Protein 2IWA (pdb70)

B-factor: mean 23.07, std 6.05, range [6.01, 52.34]

Sequence (254 aa):
RPSSRVYIVEVLNEFPHDPYAFTQGLVYAENDTLFESTGLYGRSSVRQVALQTGKVENIHKMDDSYFGEGLTLLNEKLYQVVWLKNIGFIYDRRTLSNIKNFTHQMKDGWGLATDGKILYGSDGTSILYEIDPHTFKLIKKHNVKYNGHRVIRLNELEYINGEVWANIWQTDCIARISAKDGTLLGWILLPNLRKKLIDEGFRDIDVLNGIAWDQENKRIFVTGKLWPKLFEIKLHLVRHRIPDGYIERHCLNL

Radius of gyration: 16.94 Å; Cα contacts (8 Å, |Δi|>4): 719; chains: 1; bounding box: 47×47×40 Å

InterPro domains:
  IPR007788 Glutaminyl-peptide cyclotransferase [PF05096] (19-257)
  IPR007788 Glutaminyl-peptide cyclotransferase [PTHR31270] (23-263)
  IPR011044 Quinoprotein amine dehydrogenase, beta chain-like [SSF50969] (34-256)

Foldseek 3Di:
DDPAQEWEKDFPDKAFAQLQFQFAEWEDDDDQWIWTFGFDQVATWIFIARNRHNDTPDIDDDHSVWGWHYWEDAPQWIWTFTFQAQKIFIARNVHRDTDDMDGADDRTFFEWEDPNQWIWTAGQQLWIWTAHPPNRYTPDIAQADDPRHGQGQFGYWYDDDQWIWTARPPFQKIFTAGPVHRYRSHIYGYPVVVVVQVVVPVVPFHDWHYWYADRVVGWIWTDHGSGRIITTIDIDDDPDDDDPCNCCCRRVVD

Solvent-accessible surface area: 11603 Å² total; per-residue (Å²): 172,91,102,26,127,8,43,78,9,76,40,80,74,72,16,72,10,41,65,161,0,26,0,4,0,0,8,25,23,64,127,44,17,4,0,4,0,1,0,42,115,46,110,2,1,0,23,40,5,20,2,98,82,12,132,49,85,58,65,50,149,17,94,103,70,52,24,0,9,0,1,8,37,8,117,78,65,0,19,0,0,0,89,103,82,55,52,0,18,9,2,7,45,169,80,5,52,64,75,132,73,11,89,7,128,5,165,18,0,36,0,2,1,21,39,42,154,33,1,8,0,0,6,13,43,3,21,0,5,13,2,39,35,159,67,34,142,54,82,98,119,11,94,0,107,46,103,56,72,150,0,70,72,0,3,0,0,21,63,8,102,35,28,0,8,0,1,4,73,103,15,41,4,0,0,40,0,10,11,166,80,3,68,24,43,2,3,0,16,0,67,64,0,73,131,68,0,45,93,86,39,76,162,133,16,46,30,1,1,0,0,0,32,1,98,147,83,127,43,20,0,0,0,0,11,40,0,20,42,4,0,15,4,102,34,69,74,0,220,104,204,40,70,122,29,60,4,29,118,93,0,19,115,119

Organism: Carica papaya (NCBI:txid3649)

Structure (mmCIF, N/CA/C/O backbone):
data_2IWA
#
_entry.id   2IWA
#
_cell.length_a   97.740
_cell.length_b   97.740
_cell.length_c   64.974
_cell.angle_alpha   90.00
_cell.angle_beta   90.00
_cell.angle_gamma   120.00
#
_symmetry.space_group_name_H-M   'P 65'
#
loop_
_entity.id
_entity.type
_entity.pdbx_description
1 polymer 'GLUTAMINE CYCLOTRANSFERASE'
2 non-polymer 'CALCIUM ION'
3 non-polymer 2-acetamido-2-deoxy-beta-D-glucopyranose
4 non-polymer GLYCEROL
5 water water
#
loop_
_atom_site.group_PDB
_atom_site.id
_atom_site.type_symbol
_atom_site.label_atom_id
_atom_site.label_alt_id
_atom_site.label_comp_id
_atom_site.label_asym_id
_atom_site.label_entity_id
_atom_site.label_seq_id
_atom_site.pdbx_PDB_ins_code
_atom_site.Cartn_x
_atom_site.Cartn_y
_atom_site.Cartn_z
_atom_site.occupancy
_atom_site.B_iso_or_equiv
_atom_site.auth_seq_id
_atom_site.auth_comp_id
_atom_site.auth_asym_id
_atom_site.auth_atom_id
_atom_site.pdbx_PDB_model_num
ATOM 1 N N . ARG A 1 1 ? 30.924 32.515 -7.631 1.00 15.72 23 ARG A N 1
ATOM 2 C CA . ARG A 1 1 ? 31.000 32.999 -6.229 1.00 15.91 23 ARG A CA 1
ATOM 3 C C . ARG A 1 1 ? 29.628 33.010 -5.561 1.00 16.83 23 ARG A C 1
ATOM 4 O O . ARG A 1 1 ? 28.599 32.968 -6.253 1.00 16.71 23 ARG A O 1
ATOM 12 N N . PRO A 1 2 ? 29.594 33.003 -4.238 1.00 17.11 24 PRO A N 1
ATOM 13 C CA . PRO A 1 2 ? 28.298 32.967 -3.579 1.00 18.76 24 PRO A CA 1
ATOM 14 C C . PRO A 1 2 ? 27.547 34.278 -3.659 1.00 18.35 24 PRO A C 1
ATOM 15 O O . PRO A 1 2 ? 28.107 35.370 -3.782 1.00 18.90 24 PRO A O 1
ATOM 19 N N . SER A 1 3 ? 26.235 34.165 -3.571 1.00 19.00 25 SER A N 1
ATOM 20 C CA . SER A 1 3 ? 25.456 35.355 -3.328 1.00 22.09 25 SER A CA 1
ATOM 21 C C . SER A 1 3 ? 25.506 35.569 -1.821 1.00 22.95 25 SER A C 1
ATOM 22 O O . SER A 1 3 ? 24.564 35.258 -1.113 1.00 23.50 25 SER A O 1
ATOM 25 N N . SER A 1 4 ? 26.637 36.076 -1.328 1.00 22.59 26 SER A N 1
ATOM 26 C CA . SER A 1 4 ? 26.876 36.075 0.114 1.00 23.16 26 SER A CA 1
ATOM 27 C C . SER A 1 4 ? 25.923 36.944 0.870 1.00 23.73 26 SER A C 1
ATOM 28 O O . SER A 1 4 ? 25.598 36.626 2.038 1.00 24.65 26 SER A O 1
ATOM 31 N N . ARG A 1 5 ? 25.570 38.092 0.299 1.00 24.10 27 ARG A N 1
ATOM 32 C CA . ARG A 1 5 ? 24.749 39.044 0.996 1.00 24.18 27 ARG A CA 1
ATOM 33 C C . ARG A 1 5 ? 25.354 39.404 2.359 1.00 22.37 27 ARG A C 1
ATOM 34 O O . ARG A 1 5 ? 24.615 39.596 3.322 1.00 22.47 27 ARG A O 1
ATOM 42 N N . VAL A 1 6 ? 26.685 39.482 2.431 1.00 19.77 28 VAL A N 1
ATOM 43 C CA . VAL A 1 6 ? 27.360 39.935 3.650 1.00 20.25 28 VAL A CA 1
ATOM 44 C C . VAL A 1 6 ? 28.374 40.977 3.229 1.00 18.98 28 VAL A C 1
ATOM 45 O O . VAL A 1 6 ? 29.040 40.804 2.198 1.00 18.34 28 VAL A O 1
ATOM 49 N N . TYR A 1 7 ? 28.417 42.082 3.958 1.00 18.82 29 TYR A N 1
ATOM 50 C CA . TYR A 1 7 ? 29.259 43.245 3.566 1.00 19.38 29 TYR A CA 1
ATOM 51 C C . TYR A 1 7 ? 30.144 43.653 4.703 1.00 19.18 29 TYR A C 1
ATOM 52 O O . TYR A 1 7 ? 29.739 43.548 5.873 1.00 20.05 29 TYR A O 1
ATOM 61 N N . ILE A 1 8 ? 31.343 44.090 4.347 1.00 18.52 30 ILE A N 1
ATOM 62 C CA . ILE A 1 8 ? 32.263 44.739 5.319 1.00 19.29 30 ILE A CA 1
ATOM 63 C C . ILE A 1 8 ? 32.335 46.209 4.960 1.00 18.82 30 ILE A C 1
ATOM 64 O O . ILE A 1 8 ? 31.780 46.616 3.934 1.00 19.96 30 ILE A O 1
ATOM 69 N N . VAL A 1 9 ? 32.908 47.045 5.825 1.00 19.36 31 VAL A N 1
ATOM 70 C CA . VAL A 1 9 ? 32.805 48.501 5.604 1.00 19.66 31 VAL A CA 1
ATOM 71 C C . VAL A 1 9 ? 34.157 49.195 5.647 1.00 19.13 31 VAL A C 1
ATOM 72 O O . VAL A 1 9 ? 35.024 48.888 6.475 1.00 19.79 31 VAL A O 1
ATOM 76 N N . GLU A 1 10 ? 34.314 50.129 4.708 1.00 18.81 32 GLU A N 1
ATOM 77 C CA . GLU A 1 10 ? 35.465 51.012 4.584 1.00 19.11 32 GLU A CA 1
ATOM 78 C C . GLU A 1 10 ? 35.086 52.399 5.109 1.00 20.14 32 GLU A C 1
ATOM 79 O O . GLU A 1 10 ? 34.018 52.930 4.762 1.00 21.05 32 GLU A O 1
ATOM 85 N N . VAL A 1 11 ? 35.941 52.971 5.941 1.00 19.49 33 VAL A N 1
ATOM 86 C CA . VAL A 1 11 ? 35.740 54.343 6.417 1.00 20.53 33 VAL A CA 1
ATOM 87 C C . VAL A 1 11 ? 36.229 55.287 5.317 1.00 19.73 33 VAL A C 1
ATOM 88 O O . VAL A 1 11 ? 37.432 55.269 4.914 1.00 19.94 33 VAL A O 1
ATOM 92 N N . LEU A 1 12 ? 35.299 56.124 4.846 1.00 20.48 34 LEU A N 1
ATOM 93 C CA . LEU A 1 12 ? 35.604 57.156 3.847 1.00 21.25 34 LEU A CA 1
ATOM 94 C C . LEU A 1 12 ? 36.010 58.476 4.474 1.00 21.39 34 LEU A C 1
ATOM 95 O O . LEU A 1 12 ? 36.905 59.158 3.971 1.00 22.25 34 LEU A O 1
ATOM 100 N N . ASN A 1 13 ? 35.341 58.825 5.573 1.00 21.52 35 ASN A N 1
ATOM 101 C CA . ASN A 1 13 ? 35.617 60.076 6.323 1.00 21.99 35 ASN A CA 1
ATOM 102 C C . ASN A 1 13 ? 35.228 59.861 7.781 1.00 21.62 35 ASN A C 1
ATOM 103 O O . ASN A 1 13 ? 34.355 59.044 8.085 1.00 21.37 35 ASN A O 1
ATOM 108 N N . GLU A 1 14 ? 35.888 60.596 8.671 1.00 22.08 36 GLU A N 1
ATOM 109 C CA . GLU A 1 14 ? 35.572 60.619 10.080 1.00 23.35 36 GLU A CA 1
ATOM 110 C C . GLU A 1 14 ? 35.197 62.068 10.429 1.00 22.61 36 GLU A C 1
ATOM 111 O O . GLU A 1 14 ? 35.837 63.017 9.949 1.00 22.59 36 GLU A O 1
ATOM 117 N N . PHE A 1 15 ? 34.187 62.214 11.288 1.00 21.52 37 PHE A N 1
ATOM 118 C CA . PHE A 1 15 ? 33.718 63.512 11.760 1.00 21.55 37 PHE A CA 1
ATOM 119 C C . PHE A 1 15 ? 33.571 63.443 13.275 1.00 21.22 37 PHE A C 1
ATOM 120 O O . PHE A 1 15 ? 33.314 62.377 13.832 1.00 21.05 37 PHE A O 1
ATOM 128 N N . PRO A 1 16 ? 33.724 64.582 13.961 1.00 21.17 38 PRO A N 1
ATOM 129 C CA . PRO A 1 16 ? 33.541 64.525 15.409 1.00 21.22 38 PRO A CA 1
ATOM 130 C C . PRO A 1 16 ? 32.102 64.240 15.786 1.00 21.10 38 PRO A C 1
ATOM 131 O O . PRO A 1 16 ? 31.175 64.664 15.085 1.00 21.83 38 PRO A O 1
ATOM 135 N N . HIS A 1 17 ? 31.916 63.504 16.874 1.00 20.25 39 HIS A N 1
ATOM 136 C CA . HIS A 1 17 ? 30.586 63.308 17.434 1.00 20.70 39 HIS A CA 1
ATOM 137 C C . HIS A 1 17 ? 30.696 63.541 18.924 1.00 19.82 39 HIS A C 1
ATOM 138 O O . HIS A 1 17 ? 31.699 63.197 19.539 1.00 20.53 39 HIS A O 1
ATOM 145 N N . ASP A 1 18 ? 29.671 64.162 19.506 1.00 19.07 40 ASP A N 1
ATOM 146 C CA . ASP A 1 18 ? 29.646 64.421 20.949 1.00 20.45 40 ASP A CA 1
ATOM 147 C C . ASP A 1 18 ? 29.815 63.108 21.726 1.00 20.58 40 ASP A C 1
ATOM 148 O O . ASP A 1 18 ? 28.930 62.252 21.673 1.00 21.19 40 ASP A O 1
ATOM 153 N N . PRO A 1 19 ? 30.921 62.967 22.477 1.00 21.32 41 PRO A N 1
ATOM 154 C CA . PRO A 1 19 ? 31.174 61.707 23.188 1.00 21.65 41 PRO A CA 1
ATOM 155 C C . PRO A 1 19 ? 30.270 61.517 24.409 1.00 20.98 41 PRO A C 1
ATOM 156 O O . PRO A 1 19 ? 30.333 60.457 25.052 1.00 20.51 41 PRO A O 1
ATOM 160 N N . TYR A 1 20 ? 29.473 62.539 24.740 1.00 20.97 42 TYR A N 1
ATOM 161 C CA . TYR A 1 20 ? 28.485 62.380 25.798 1.00 21.84 42 TYR A CA 1
ATOM 162 C C . TYR A 1 20 ? 27.097 62.098 25.244 1.00 20.96 42 TYR A C 1
ATOM 163 O O . TYR A 1 20 ? 26.135 61.940 26.017 1.00 21.49 42 TYR A O 1
ATOM 172 N N . ALA A 1 21 ? 26.981 61.971 23.911 1.00 20.90 43 ALA A N 1
ATOM 173 C CA . ALA A 1 21 ? 25.683 61.721 23.298 1.00 20.84 43 ALA A CA 1
ATOM 174 C C . ALA A 1 21 ? 25.404 60.225 23.259 1.00 20.72 43 ALA A C 1
ATOM 175 O O . ALA A 1 21 ? 26.092 59.485 22.553 1.00 20.05 43 ALA A O 1
ATOM 177 N N . PHE A 1 22 ? 24.355 59.790 23.968 1.00 19.80 44 PHE A N 1
ATOM 178 C CA . PHE A 1 22 ? 23.970 58.357 24.040 1.00 20.93 44 PHE A CA 1
ATOM 179 C C . PHE A 1 22 ? 23.012 58.094 22.907 1.00 19.98 44 PHE A C 1
ATOM 180 O O . PHE A 1 22 ? 21.791 58.032 23.082 1.00 19.75 44 PHE A O 1
ATOM 188 N N . THR A 1 23 ? 23.582 57.914 21.711 1.00 19.72 45 THR A N 1
ATOM 189 C CA . THR A 1 23 ? 22.796 57.954 20.474 1.00 20.02 45 THR A CA 1
ATOM 190 C C . THR A 1 23 ? 21.744 56.870 20.391 1.00 20.05 45 THR A C 1
ATOM 191 O O . THR A 1 23 ? 22.078 55.678 20.463 1.00 20.29 45 THR A O 1
ATOM 195 N N . GLN A 1 24 ? 20.487 57.281 20.166 1.00 19.26 46 GLN A N 1
ATOM 196 C CA . GLN A 1 24 ? 19.415 56.317 19.944 1.00 20.25 46 GLN A CA 1
ATOM 197 C C . GLN A 1 24 ? 18.645 56.569 18.665 1.00 20.02 46 GLN A C 1
ATOM 198 O O . GLN A 1 24 ? 17.807 55.744 18.286 1.00 20.30 46 GLN A O 1
ATOM 204 N N . GLY A 1 25 ? 18.877 57.725 18.017 1.00 19.90 47 GLY A N 1
ATOM 205 C CA . GLY A 1 25 ? 18.191 58.019 16.761 1.00 20.64 47 GLY A CA 1
ATOM 206 C C . GLY A 1 25 ? 19.097 58.925 15.942 1.00 19.55 47 GLY A C 1
ATOM 207 O O . GLY A 1 25 ? 19.773 59.788 16.507 1.00 20.40 47 GLY A O 1
ATOM 208 N N . LEU A 1 26 ? 19.150 58.700 14.632 1.00 19.21 48 LEU A N 1
ATOM 209 C CA . LEU A 1 26 ? 20.037 59.469 13.757 1.00 19.89 48 LEU A CA 1
ATOM 210 C C . LEU A 1 26 ? 19.387 59.608 12.396 1.00 19.44 48 LEU A C 1
ATOM 211 O O . LEU A 1 26 ? 18.878 58.630 11.811 1.00 19.39 48 LEU A O 1
ATOM 216 N N . VAL A 1 27 ? 19.378 60.861 11.913 1.00 19.78 49 VAL A N 1
ATOM 217 C CA . VAL A 1 27 ? 18.665 61.269 10.682 1.00 19.69 49 VAL A CA 1
ATOM 218 C C . VAL A 1 27 ? 19.595 62.166 9.898 1.00 19.20 49 VAL A C 1
ATOM 219 O O . VAL A 1 27 ? 20.354 62.945 10.498 1.00 19.53 49 VAL A O 1
ATOM 223 N N . TYR A 1 28 ? 19.592 62.033 8.569 1.00 19.03 50 TYR A N 1
ATOM 224 C CA . TYR A 1 28 ? 20.264 63.043 7.707 1.00 20.15 50 TYR A CA 1
AT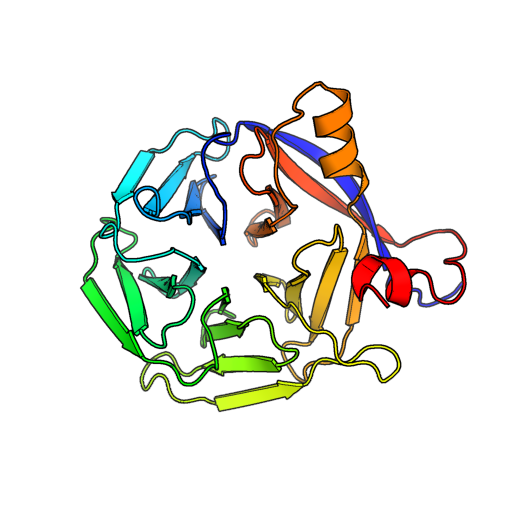OM 225 C C . TYR A 1 28 ? 19.154 63.838 7.044 1.00 20.53 50 TYR A C 1
ATOM 226 O O . TYR A 1 28 ? 18.231 63.243 6.441 1.00 21.27 50 TYR A O 1
ATOM 235 N N . ALA A 1 29 ? 19.235 65.163 7.157 1.00 20.29 51 ALA A N 1
ATOM 236 C CA . ALA A 1 29 ? 18.212 66.036 6.601 1.00 21.67 51 ALA A CA 1
ATOM 237 C C . ALA A 1 29 ? 18.661 66.531 5.226 1.00 21.92 51 ALA A C 1
ATOM 238 O O . ALA A 1 29 ? 18.257 65.952 4.200 1.00 23.25 51 ALA A O 1
ATOM 240 N N . GLU A 1 30 ? 19.516 67.557 5.205 1.00 22.40 52 GLU A N 1
ATOM 241 C CA . GLU A 1 30 ? 20.051 68.130 3.955 1.00 23.41 52 GLU A CA 1
ATOM 242 C C . GLU A 1 30 ? 21.213 69.001 4.343 1.00 23.77 52 GLU A C 1
ATOM 243 O O . GLU A 1 30 ? 21.372 69.315 5.524 1.00 24.05 52 GLU A O 1
ATOM 249 N N . ASN A 1 31 ? 22.045 69.384 3.362 1.00 23.79 53 ASN A N 1
ATOM 250 C CA . ASN A 1 31 ? 23.103 70.352 3.616 1.00 25.26 53 ASN A CA 1
ATOM 251 C C . ASN A 1 31 ? 23.938 70.043 4.834 1.00 24.12 53 ASN A C 1
ATOM 252 O O . ASN A 1 31 ? 24.169 70.919 5.678 1.00 23.60 53 ASN A O 1
ATOM 257 N N . ASP A 1 32 ? 24.411 68.804 4.935 1.00 22.71 54 ASP A N 1
ATOM 258 C CA . ASP A 1 32 ? 25.276 68.417 6.044 1.00 23.17 54 ASP A CA 1
ATOM 259 C C . ASP A 1 32 ? 24.623 68.715 7.397 1.00 23.13 54 ASP A C 1
ATOM 260 O O . ASP A 1 32 ? 25.316 69.011 8.365 1.00 23.68 54 ASP A O 1
ATOM 265 N N . THR A 1 33 ? 23.300 68.584 7.464 1.00 23.36 55 THR A N 1
ATOM 266 C CA . THR A 1 33 ? 22.582 68.780 8.728 1.00 22.68 55 THR A CA 1
ATOM 267 C C . THR A 1 33 ? 21.972 67.440 9.149 1.00 23.14 55 THR A C 1
ATOM 268 O O . THR A 1 33 ? 21.246 66.811 8.361 1.00 22.77 55 THR A O 1
ATOM 272 N N . LEU A 1 34 ? 22.313 67.024 10.368 1.00 21.80 56 LEU A N 1
ATOM 273 C CA . LEU A 1 34 ? 21.826 65.774 10.945 1.00 21.78 56 LEU A CA 1
ATOM 274 C C . LEU A 1 34 ? 20.844 66.134 12.031 1.00 21.24 56 LEU A C 1
ATOM 275 O O . LEU A 1 34 ? 20.899 67.232 12.602 1.00 20.17 56 LEU A O 1
ATOM 280 N N . PHE A 1 35 ? 19.956 65.182 12.335 1.00 18.92 57 PHE A N 1
ATOM 281 C CA . PHE A 1 35 ? 19.162 65.240 13.579 1.00 19.31 57 PHE A CA 1
ATOM 282 C C . PHE A 1 35 ? 19.467 63.994 14.384 1.00 19.81 57 PHE A C 1
ATOM 283 O O . PHE A 1 35 ? 19.687 62.901 13.819 1.00 19.98 57 PHE A O 1
ATOM 291 N N . GLU A 1 36 ? 19.489 64.157 15.689 1.00 19.51 58 GLU A N 1
ATOM 292 C CA . GLU A 1 36 ? 19.880 63.060 16.584 1.00 20.19 58 GLU A CA 1
ATOM 293 C C . GLU A 1 36 ? 19.010 63.043 17.799 1.00 21.15 58 GLU A C 1
ATOM 294 O O . GLU A 1 36 ? 18.662 64.096 18.323 1.00 20.73 58 GLU A O 1
ATOM 300 N N . SER A 1 37 ? 18.684 61.839 18.261 1.00 19.66 59 SER A N 1
ATOM 301 C CA . SER A 1 37 ? 17.961 61.611 19.527 1.00 19.28 59 SER A CA 1
ATOM 302 C C . SER A 1 37 ? 18.908 60.880 20.463 1.00 20.36 59 SER A C 1
ATOM 303 O O . SER A 1 37 ? 19.587 59.940 20.031 1.00 21.02 59 SER A O 1
ATOM 306 N N . THR A 1 38 ? 19.004 61.365 21.701 1.00 19.64 60 THR A N 1
ATOM 307 C CA . THR A 1 38 ? 19.882 60.753 22.694 1.00 20.53 60 THR A CA 1
ATOM 308 C C . THR A 1 38 ? 19.046 60.271 23.858 1.00 20.49 60 THR A C 1
ATOM 309 O O . THR A 1 38 ? 17.945 60.806 24.168 1.00 20.01 60 THR A O 1
ATOM 313 N N . GLY A 1 39 ? 19.591 59.231 24.508 1.00 20.10 61 GLY A N 1
ATOM 314 C CA . GLY A 1 39 ? 18.971 58.666 25.690 1.00 20.70 61 GLY A CA 1
ATOM 315 C C . GLY A 1 39 ? 19.663 59.057 26.978 1.00 21.53 61 GLY A C 1
ATOM 316 O O . GLY A 1 39 ? 20.408 60.029 27.019 1.00 20.83 61 GLY A O 1
ATOM 317 N N . LEU A 1 40 ? 19.387 58.261 28.021 1.00 19.62 62 LEU A N 1
ATOM 318 C CA . LEU A 1 40 ? 19.821 58.448 29.430 1.00 20.60 62 LEU A CA 1
ATOM 319 C C . LEU A 1 40 ? 18.895 59.401 30.144 1.00 20.51 62 LEU A C 1
ATOM 320 O O . LEU A 1 40 ? 18.516 60.445 29.608 1.00 22.73 62 LEU A O 1
ATOM 325 N N . TYR A 1 41 ? 18.477 59.003 31.336 1.00 19.53 63 TYR A N 1
ATOM 326 C CA . TYR A 1 41 ? 17.568 59.836 32.104 1.00 20.62 63 TYR A CA 1
ATOM 327 C C . TYR A 1 41 ? 18.279 61.113 32.517 1.00 21.09 63 TYR A C 1
ATOM 328 O O . TYR A 1 41 ? 19.334 61.054 33.152 1.00 22.50 63 TYR A O 1
ATOM 337 N N . GLY A 1 42 ? 17.692 62.253 32.155 1.00 20.97 64 GLY A N 1
ATOM 338 C CA . GLY A 1 42 ? 18.277 63.539 32.502 1.00 21.72 64 GLY A CA 1
ATOM 339 C C . GLY A 1 42 ? 19.183 64.047 31.397 1.00 22.23 64 GLY A C 1
ATOM 340 O O . GLY A 1 42 ? 19.696 65.184 31.482 1.00 21.54 64 GLY A O 1
ATOM 341 N N . ARG A 1 43 ? 19.383 63.218 30.364 1.00 20.19 65 ARG A N 1
ATOM 342 C CA . ARG A 1 43 ? 20.250 63.583 29.241 1.00 21.70 65 ARG A CA 1
ATOM 343 C C . ARG A 1 43 ? 19.583 63.370 27.904 1.00 21.06 65 ARG A C 1
ATOM 344 O O . ARG A 1 43 ? 20.222 63.525 26.859 1.00 22.83 65 ARG A O 1
ATOM 352 N N . SER A 1 44 ? 18.310 62.982 27.912 1.00 21.08 66 SER A N 1
ATOM 353 C CA . SER A 1 44 ? 17.644 62.646 26.636 1.00 20.79 66 SER A CA 1
ATOM 354 C C . SER A 1 44 ? 17.316 63.933 25.891 1.00 20.82 66 SER A C 1
ATOM 355 O O . SER A 1 44 ? 16.979 64.939 26.530 1.00 20.14 66 SER A O 1
ATOM 358 N N . SER A 1 45 ? 17.412 63.909 24.558 1.00 19.60 67 SER A N 1
ATOM 359 C CA . SER A 1 45 ? 17.314 65.151 23.790 1.00 20.51 67 SER A CA 1
ATOM 360 C C . SER A 1 45 ? 17.024 64.811 22.344 1.00 19.80 67 SER A C 1
ATOM 361 O O . SER A 1 45 ? 17.229 63.678 21.922 1.00 20.07 67 SER A O 1
ATOM 364 N N . VAL A 1 46 ? 16.587 65.837 21.603 1.00 20.56 68 VAL A N 1
ATOM 365 C CA . VAL A 1 46 ? 16.583 65.807 20.131 1.00 21.10 68 VAL A CA 1
ATOM 366 C C . VAL A 1 46 ? 17.426 67.022 19.726 1.00 20.52 68 VAL A C 1
ATOM 367 O O . VAL A 1 46 ? 17.275 68.124 20.281 1.00 21.75 68 VAL A O 1
ATOM 371 N N . ARG A 1 47 ? 18.317 66.828 18.764 1.00 20.27 69 ARG A N 1
ATOM 372 C CA . ARG A 1 47 ? 19.314 67.810 18.413 1.00 20.59 69 ARG A CA 1
ATOM 373 C C . ARG A 1 47 ? 19.390 67.985 16.907 1.00 20.37 69 ARG A C 1
ATOM 374 O O . ARG A 1 47 ? 19.188 67.034 16.140 1.00 20.26 69 ARG A O 1
ATOM 382 N N . GLN A 1 48 ? 19.707 69.214 16.496 1.00 19.10 70 GLN A N 1
ATOM 383 C CA . GLN A 1 48 ? 20.153 69.490 15.144 1.00 19.58 70 GLN A CA 1
ATOM 384 C C . GLN A 1 48 ? 21.660 69.603 15.219 1.00 19.10 70 GLN A C 1
ATOM 385 O O . GLN A 1 48 ? 22.187 70.336 16.068 1.00 20.02 70 GLN A O 1
ATOM 391 N N . VAL A 1 49 ? 22.368 68.848 14.365 1.00 18.72 71 VAL A N 1
ATOM 392 C CA . VAL A 1 49 ? 23.827 68.767 14.468 1.00 20.52 71 VAL A CA 1
ATOM 393 C C . VAL A 1 49 ? 24.473 69.033 13.111 1.00 20.37 71 VAL A C 1
ATOM 394 O O . VAL A 1 49 ? 24.002 68.536 12.085 1.00 19.98 71 VAL A O 1
ATOM 398 N N . ALA A 1 50 ? 25.559 69.804 13.102 1.00 20.78 72 ALA A N 1
ATOM 399 C CA . ALA A 1 50 ? 26.335 70.035 11.879 1.00 21.56 72 ALA A CA 1
ATOM 400 C C . ALA A 1 50 ? 27.232 68.827 11.629 1.00 21.53 72 ALA A C 1
ATOM 401 O O . ALA A 1 50 ? 28.016 68.423 12.507 1.00 21.87 72 ALA A O 1
ATOM 403 N N . LEU A 1 51 ? 27.114 68.231 10.445 1.00 21.45 73 LEU A N 1
ATOM 404 C CA . LEU A 1 51 ? 27.890 67.040 10.123 1.00 22.20 73 LEU A CA 1
ATOM 405 C C . LEU A 1 51 ? 29.396 67.216 10.299 1.00 22.03 73 LEU A C 1
ATOM 406 O O . LEU A 1 51 ? 30.071 66.357 10.872 1.00 22.24 73 LEU A O 1
ATOM 411 N N . GLN A 1 52 ? 29.925 68.302 9.752 1.00 21.23 74 GLN A N 1
ATOM 412 C CA . GLN A 1 52 ? 31.374 68.426 9.612 1.00 23.56 74 GLN A CA 1
ATOM 413 C C . GLN A 1 52 ? 32.107 68.516 10.952 1.00 23.16 74 GLN A C 1
ATOM 414 O O . GLN A 1 52 ? 33.255 68.029 11.097 1.00 23.58 74 GLN A O 1
ATOM 420 N N . THR A 1 53 ? 31.430 69.142 11.913 1.00 23.01 75 THR A N 1
ATOM 421 C CA . THR A 1 53 ? 32.030 69.524 13.194 1.00 22.97 75 THR A CA 1
ATOM 422 C C . THR A 1 53 ? 31.449 68.735 14.374 1.00 22.48 75 THR A C 1
ATOM 423 O O . THR A 1 53 ? 32.020 68.750 15.459 1.00 22.99 75 THR A O 1
ATOM 427 N N . GLY A 1 54 ? 30.299 68.077 14.170 1.00 21.81 76 GLY A N 1
ATOM 428 C CA . GLY A 1 54 ? 29.515 67.496 15.262 1.00 22.28 76 GLY A CA 1
ATOM 429 C C . GLY A 1 54 ? 28.946 68.529 16.235 1.00 22.05 76 GLY A C 1
ATOM 430 O O . GLY A 1 54 ? 28.484 68.157 17.314 1.00 22.39 76 GLY A O 1
ATOM 431 N N . LYS A 1 55 ? 28.968 69.811 15.870 1.00 21.69 77 LYS A N 1
ATOM 432 C CA . LYS A 1 55 ? 28.457 70.866 16.748 1.00 22.64 77 LYS A CA 1
ATOM 433 C C . LYS A 1 55 ? 26.947 70.788 16.856 1.00 22.19 77 LYS A C 1
ATOM 434 O O . LYS A 1 55 ? 26.264 70.658 15.847 1.00 21.82 77 LYS A O 1
ATOM 440 N N . VAL A 1 56 ? 26.436 70.859 18.085 1.00 22.43 78 VAL A N 1
ATOM 441 C CA . VAL A 1 56 ? 24.996 70.888 18.334 1.00 22.67 78 VAL A CA 1
ATOM 442 C C . VAL A 1 56 ? 24.490 72.306 18.079 1.00 22.29 78 VAL A C 1
ATOM 443 O O . VAL A 1 56 ? 24.819 73.246 18.824 1.00 22.94 78 VAL A O 1
ATOM 447 N N . GLU A 1 57 ? 23.718 72.454 17.005 1.00 22.15 79 GLU A N 1
ATOM 448 C CA . GLU A 1 57 ? 23.207 73.766 16.595 1.00 23.30 79 GLU A CA 1
ATOM 449 C C . GLU A 1 57 ? 21.924 74.178 17.303 1.00 23.36 79 GLU A C 1
ATOM 450 O O . GLU A 1 57 ? 21.694 75.379 17.505 1.00 23.62 79 GLU A O 1
ATOM 456 N N . ASN A 1 58 ? 21.098 73.197 17.660 1.00 23.45 80 ASN A N 1
ATOM 457 C CA . ASN A 1 58 ? 19.826 73.423 18.372 1.00 23.30 80 ASN A CA 1
ATOM 458 C C . ASN A 1 58 ? 19.585 72.150 19.177 1.00 23.27 80 ASN A C 1
ATOM 459 O O . ASN A 1 58 ? 19.902 71.048 18.708 1.00 21.36 80 ASN A O 1
ATOM 464 N N . ILE A 1 59 ? 19.048 72.285 20.383 1.00 23.30 81 ILE A N 1
ATOM 465 C CA . ILE A 1 59 ? 18.731 71.130 21.210 1.00 23.51 81 ILE A CA 1
ATOM 466 C C . ILE A 1 59 ? 17.392 71.321 21.927 1.00 23.08 81 ILE A C 1
ATOM 467 O O . ILE A 1 59 ? 17.049 72.432 22.375 1.00 23.29 81 ILE A O 1
ATOM 472 N N . HIS A 1 60 ? 16.627 70.240 21.998 1.00 21.21 82 HIS A N 1
ATOM 473 C CA . HIS A 1 60 ? 15.444 70.169 22.823 1.00 21.06 82 HIS A CA 1
ATOM 474 C C . HIS A 1 60 ? 15.713 69.111 23.885 1.00 20.74 82 HIS A C 1
ATOM 475 O O . HIS A 1 60 ? 15.879 67.951 23.551 1.00 21.08 82 HIS A O 1
ATOM 482 N N . LYS A 1 61 ? 15.813 69.515 25.145 1.00 20.64 83 LYS A N 1
ATOM 483 C CA . LYS A 1 61 ? 16.013 68.597 26.242 1.00 20.90 83 LYS A CA 1
ATOM 484 C C . LYS A 1 61 ? 14.665 68.017 26.670 1.00 20.86 83 LYS A C 1
ATOM 485 O O . LYS A 1 61 ? 13.696 68.750 26.848 1.00 21.51 83 LYS A O 1
ATOM 495 N N . MET A 1 62 ? 14.619 66.709 26.861 1.00 21.45 84 MET A N 1
ATOM 496 C CA . MET A 1 62 ? 13.385 66.060 27.293 1.00 22.21 84 MET A CA 1
ATOM 497 C C . MET A 1 62 ? 13.259 66.134 28.792 1.00 22.34 84 MET A C 1
ATOM 498 O O . MET A 1 62 ? 14.245 66.311 29.492 1.00 21.90 84 MET A O 1
ATOM 503 N N . ASP A 1 63 ? 12.037 65.917 29.291 1.00 22.47 85 ASP A N 1
ATOM 504 C CA . ASP A 1 63 ? 11.812 65.788 30.720 1.00 23.53 85 ASP A CA 1
ATOM 505 C C . ASP A 1 63 ? 12.713 64.674 31.251 1.00 22.35 85 ASP A C 1
ATOM 506 O O . ASP A 1 63 ? 12.970 63.678 30.544 1.00 22.88 85 ASP A O 1
ATOM 511 N N . ASP A 1 64 ? 13.208 64.815 32.474 1.00 22.40 86 ASP A N 1
ATOM 512 C CA . ASP A 1 64 ? 14.103 63.822 33.072 1.00 21.88 86 ASP A CA 1
ATOM 513 C C . ASP A 1 64 ? 13.517 62.417 33.202 1.00 20.92 86 ASP A C 1
ATOM 514 O O . ASP A 1 64 ? 14.269 61.446 33.391 1.00 21.75 86 ASP A O 1
ATOM 519 N N . SER A 1 65 ? 12.194 62.303 33.083 1.00 20.09 87 SER A N 1
ATOM 520 C CA . SER A 1 65 ? 11.572 60.978 33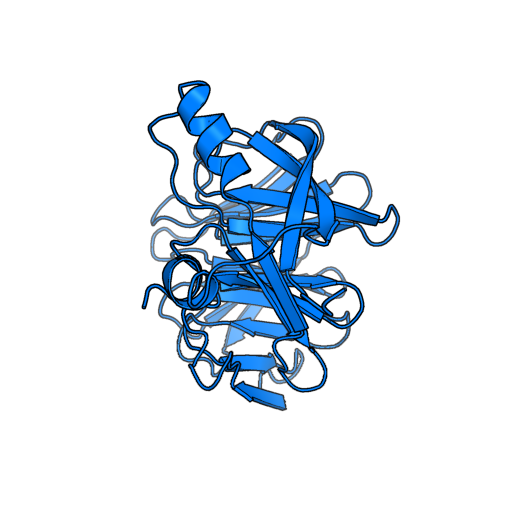.236 1.00 19.94 87 SER A CA 1
ATOM 521 C C . SER A 1 65 ? 11.647 60.095 31.999 1.00 20.31 87 SER A C 1
ATOM 522 O O . SER A 1 65 ? 11.316 58.916 32.085 1.00 20.27 87 SER A O 1
ATOM 525 N N . TYR A 1 66 ? 12.043 60.652 30.852 1.00 20.10 88 TYR A N 1
ATOM 526 C CA . TYR A 1 66 ? 12.066 59.894 29.591 1.00 20.44 88 TYR A CA 1
ATOM 527 C C . TYR A 1 66 ? 13.456 59.423 29.233 1.00 21.87 88 TYR A C 1
ATOM 528 O O . TYR A 1 66 ? 14.462 60.084 29.515 1.00 21.20 88 TYR A O 1
ATOM 537 N N . PHE A 1 67 ? 13.500 58.288 28.531 1.00 20.26 89 PHE A N 1
ATOM 538 C CA . PHE A 1 67 ? 14.736 57.785 27.938 1.00 20.00 89 PHE A CA 1
ATOM 539 C C . PHE A 1 67 ? 14.536 57.844 26.427 1.00 20.01 89 PHE A C 1
ATOM 540 O O . PHE A 1 67 ? 13.773 57.061 25.854 1.00 20.70 89 PHE A O 1
ATOM 548 N N . GLY A 1 68 ? 15.154 58.820 25.792 1.00 19.39 90 GLY A N 1
ATOM 549 C CA . GLY A 1 68 ? 14.895 59.075 24.358 1.00 20.54 90 GLY A CA 1
ATOM 550 C C . GLY A 1 68 ? 15.363 57.888 23.526 1.00 19.96 90 GLY A C 1
ATOM 551 O O . GLY A 1 68 ? 16.413 57.316 23.803 1.00 20.81 90 GLY A O 1
ATOM 552 N N . GLU A 1 69 ? 14.602 57.575 22.469 1.00 20.10 91 GLU A N 1
ATOM 553 C CA . GLU A 1 69 ? 14.964 56.441 21.596 1.00 19.98 91 GLU A CA 1
ATOM 554 C C . GLU A 1 69 ? 15.009 56.888 20.123 1.00 20.44 91 GLU A C 1
ATOM 555 O O . GLU A 1 69 ? 15.568 57.956 19.822 1.00 20.64 91 GLU A O 1
ATOM 561 N N . GLY A 1 70 ? 14.489 56.056 19.213 1.00 19.33 92 GLY A N 1
ATOM 562 C CA . GLY A 1 70 ? 14.626 56.307 17.778 1.00 20.12 92 GLY A CA 1
ATOM 563 C C . GLY A 1 70 ? 14.014 57.599 17.290 1.00 19.14 92 GLY A C 1
ATOM 564 O O . GLY A 1 70 ? 13.192 58.220 17.979 1.00 19.84 92 GLY A O 1
ATOM 565 N N . LEU A 1 71 ? 14.426 58.001 16.093 1.00 18.09 93 LEU A N 1
ATOM 566 C CA . LEU A 1 71 ? 14.041 59.306 15.527 1.00 19.18 93 LEU A CA 1
ATOM 567 C C . LEU A 1 71 ? 14.035 59.169 14.018 1.00 18.78 93 LEU A C 1
ATOM 568 O O . LEU A 1 71 ? 14.946 58.576 13.444 1.00 18.66 93 LEU A O 1
ATOM 573 N N . THR A 1 72 ? 13.019 59.756 13.382 1.00 17.70 94 THR A N 1
ATOM 574 C CA . THR A 1 72 ? 13.004 59.886 11.933 1.00 18.52 94 THR A CA 1
ATOM 575 C C . THR A 1 72 ? 12.377 61.190 11.499 1.00 19.07 94 THR A C 1
ATOM 576 O O . THR A 1 72 ? 11.770 61.857 12.297 1.00 19.37 94 THR A O 1
ATOM 580 N N . LEU A 1 73 ? 12.588 61.557 10.239 1.00 18.87 95 LEU A N 1
ATOM 581 C CA . LEU A 1 73 ? 12.069 62.819 9.728 1.00 18.14 95 LEU A CA 1
ATOM 582 C C . LEU A 1 73 ? 11.139 62.516 8.567 1.00 18.45 95 LEU A C 1
ATOM 583 O O . LEU A 1 73 ? 11.556 61.878 7.581 1.00 18.50 95 LEU A O 1
ATOM 588 N N . LEU A 1 74 ? 9.896 62.961 8.685 1.00 17.53 96 LEU A N 1
ATOM 589 C CA . LEU A 1 74 ? 8.894 62.737 7.632 1.00 18.20 96 LEU A CA 1
ATOM 590 C C . LEU A 1 74 ? 8.121 64.044 7.455 1.00 17.39 96 LEU A C 1
ATOM 591 O O . LEU A 1 74 ? 7.486 64.531 8.395 1.00 16.94 96 LEU A O 1
ATOM 596 N N . ASN A 1 75 ? 8.237 64.632 6.260 1.00 17.16 97 ASN A N 1
ATOM 597 C CA . ASN A 1 75 ? 7.513 65.869 5.900 1.00 17.63 97 ASN A CA 1
ATOM 598 C C . ASN A 1 75 ? 7.670 66.967 6.972 1.00 17.15 97 ASN A C 1
ATOM 599 O O . ASN A 1 75 ? 6.696 67.526 7.472 1.00 18.51 97 ASN A O 1
ATOM 604 N N . GLU A 1 76 ? 8.937 67.219 7.291 1.00 17.84 98 GLU A N 1
ATOM 605 C CA . GLU A 1 76 ? 9.320 68.368 8.134 1.00 18.41 98 GLU A CA 1
ATOM 606 C C . GLU A 1 76 ? 9.014 68.137 9.603 1.00 17.85 98 GLU A C 1
ATOM 607 O O . GLU A 1 76 ? 9.193 69.045 10.405 1.00 19.01 98 GLU A O 1
ATOM 613 N N . LYS A 1 77 ? 8.528 66.959 9.966 1.00 16.32 99 LYS A N 1
ATOM 614 C CA . LYS A 1 77 ? 8.315 66.599 11.367 1.00 18.06 99 LYS A CA 1
ATOM 615 C C . LYS A 1 77 ? 9.254 65.497 11.815 1.00 18.33 99 LYS A C 1
ATOM 616 O O . LYS A 1 77 ? 9.469 64.510 11.082 1.00 17.54 99 LYS A O 1
ATOM 622 N N . LEU A 1 78 ? 9.837 65.655 13.009 1.00 17.41 100 LEU A N 1
ATOM 623 C CA . LEU A 1 78 ? 10.694 64.647 13.594 1.00 19.24 100 LEU A CA 1
ATOM 624 C C . LEU A 1 78 ? 9.819 63.848 14.528 1.00 19.11 100 LEU A C 1
ATOM 625 O O . LEU A 1 78 ? 9.132 64.403 15.373 1.00 19.88 100 LEU A O 1
ATOM 630 N N . TYR A 1 79 ? 9.814 62.538 14.338 1.00 18.38 101 TYR A N 1
ATOM 631 C CA . TYR A 1 79 ? 9.045 61.641 15.197 1.00 19.15 101 TYR A CA 1
ATOM 632 C C . TYR A 1 79 ? 10.055 60.880 16.048 1.00 18.78 101 TYR A C 1
ATOM 633 O O . TYR A 1 79 ? 11.115 60.421 15.557 1.00 19.59 101 TYR A O 1
ATOM 642 N N . GLN A 1 80 ? 9.720 60.761 17.328 1.00 19.06 102 GLN A N 1
ATOM 643 C CA . GLN A 1 80 ? 10.630 60.142 18.288 1.00 20.34 102 GLN A CA 1
ATOM 644 C C . GLN A 1 80 ? 9.855 59.197 19.190 1.00 20.11 102 GLN A C 1
ATOM 645 O O . GLN A 1 80 ? 8.755 59.494 19.629 1.00 20.44 102 GLN A O 1
ATOM 651 N N . VAL A 1 81 ? 10.475 58.044 19.497 1.00 19.31 103 VAL A N 1
ATOM 652 C CA . VAL A 1 81 ? 9.881 57.119 20.498 1.00 20.32 103 VAL A CA 1
ATOM 653 C C . VAL A 1 81 ? 10.759 57.142 21.759 1.00 20.20 103 VAL A C 1
ATOM 654 O O . VAL A 1 81 ? 11.832 57.775 21.785 1.00 20.67 103 VAL A O 1
ATOM 658 N N . VAL A 1 82 ? 10.269 56.473 22.814 1.00 20.02 104 VAL A N 1
ATOM 659 C CA . VAL A 1 82 ? 10.964 56.468 24.104 1.00 21.68 104 VAL A CA 1
ATOM 660 C C . VAL A 1 82 ? 10.904 55.067 24.718 1.00 20.47 104 VAL A C 1
ATOM 661 O O . VAL A 1 82 ? 9.975 54.288 24.458 1.00 21.67 104 VAL A O 1
ATOM 665 N N . TRP A 1 83 ? 11.857 54.778 25.585 1.00 18.86 105 TRP A N 1
ATOM 666 C CA . TRP A 1 83 ? 11.999 53.415 26.111 1.00 19.75 105 TRP A CA 1
ATOM 667 C C . TRP A 1 83 ? 10.836 53.076 27.035 1.00 20.01 105 TRP A C 1
ATOM 668 O O . TRP A 1 83 ? 10.442 53.897 27.871 1.00 21.03 105 TRP A O 1
ATOM 679 N N . LEU A 1 84 ? 10.273 51.888 26.823 1.00 19.00 106 LEU A N 1
ATOM 680 C CA . LEU A 1 84 ? 9.279 51.234 27.693 1.00 20.78 106 LEU A CA 1
ATOM 681 C C . LEU A 1 84 ? 7.866 51.754 27.570 1.00 23.17 106 LEU A C 1
ATOM 682 O O . LEU A 1 84 ? 6.990 51.240 28.265 1.00 26.54 106 LEU A O 1
ATOM 687 N N . LYS A 1 85 ? 7.642 52.742 26.712 1.00 23.33 107 LYS A N 1
ATOM 688 C CA . LYS A 1 85 ? 6.342 53.401 26.654 1.00 24.48 107 LYS A CA 1
ATOM 689 C C . LYS A 1 85 ? 5.751 53.354 25.259 1.00 21.79 107 LYS A C 1
ATOM 690 O O . LYS A 1 85 ? 6.465 53.120 24.298 1.00 21.59 107 LYS A O 1
ATOM 696 N N . ASN A 1 86 ? 4.433 53.547 25.156 1.00 21.13 108 ASN A N 1
ATOM 697 C CA . ASN A 1 86 ? 3.832 53.633 23.854 1.00 21.30 108 ASN A CA 1
ATOM 698 C C . ASN A 1 86 ? 3.643 55.050 23.332 1.00 21.44 108 ASN A C 1
ATOM 699 O O . ASN A 1 86 ? 3.219 55.221 22.182 1.00 24.02 108 ASN A O 1
ATOM 704 N N . ILE A 1 87 ? 4.038 56.048 24.110 1.00 20.92 109 ILE A N 1
ATOM 705 C CA . ILE A 1 87 ? 3.946 57.450 23.668 1.00 22.16 109 ILE A CA 1
ATOM 706 C C . ILE A 1 87 ? 5.137 57.783 22.779 1.00 21.25 109 ILE A C 1
ATOM 707 O O . ILE A 1 87 ? 6.245 57.263 22.952 1.00 21.21 109 ILE A O 1
ATOM 712 N N . GLY A 1 88 ? 4.889 58.671 21.829 1.00 20.75 110 GLY A N 1
ATOM 713 C CA . GLY A 1 88 ? 5.981 59.242 21.025 1.00 21.17 110 GLY A CA 1
ATOM 714 C C . GLY A 1 88 ? 5.770 60.749 20.907 1.00 19.94 110 GLY A C 1
ATOM 715 O O . GLY A 1 88 ? 4.692 61.290 21.242 1.00 20.82 110 GLY A O 1
ATOM 716 N N . PHE A 1 89 ? 6.824 61.439 20.479 1.00 20.12 111 PHE A N 1
ATOM 717 C CA . PHE A 1 89 ? 6.790 62.900 20.385 1.00 19.91 111 PHE A CA 1
ATOM 718 C C . PHE A 1 89 ? 7.061 63.339 18.970 1.00 19.94 111 PHE A C 1
ATOM 719 O O . PHE A 1 89 ? 7.830 62.696 18.239 1.00 20.64 111 PHE A O 1
ATOM 727 N N . ILE A 1 90 ? 6.406 64.426 18.578 1.00 18.69 112 ILE A N 1
ATOM 728 C CA . ILE A 1 90 ? 6.620 65.009 17.248 1.00 19.49 112 ILE A CA 1
ATOM 729 C C . ILE A 1 90 ? 7.144 66.420 17.431 1.00 18.79 112 ILE A C 1
ATOM 730 O O . ILE A 1 90 ? 6.582 67.222 18.209 1.00 19.11 112 ILE A O 1
ATOM 735 N N . TYR A 1 91 ? 8.225 66.712 16.717 1.00 18.37 113 TYR A N 1
ATOM 736 C CA . TYR A 1 91 ? 8.854 68.048 16.736 1.00 19.15 113 TYR A CA 1
ATOM 737 C C . TYR A 1 91 ? 8.834 68.654 15.355 1.00 18.55 113 TYR A C 1
ATOM 738 O O . TYR A 1 91 ? 8.989 67.948 14.345 1.00 18.68 113 TYR A O 1
ATOM 747 N N . ASP A 1 92 ? 8.633 69.971 15.293 1.00 17.09 114 ASP A N 1
ATOM 748 C CA . ASP A 1 92 ? 8.720 70.627 14.003 1.00 16.47 114 ASP A CA 1
ATOM 749 C C . ASP A 1 92 ? 10.208 70.826 13.721 1.00 16.88 114 ASP A C 1
ATOM 750 O O . ASP A 1 92 ? 10.892 71.414 14.551 1.00 17.10 114 ASP A O 1
ATOM 755 N N . ARG A 1 93 ? 10.721 70.353 12.579 1.00 16.34 115 ARG A N 1
ATOM 756 C CA . ARG A 1 93 ? 12.161 70.501 12.364 1.00 18.35 115 ARG A CA 1
ATOM 757 C C . ARG A 1 93 ? 12.601 71.936 12.178 1.00 17.87 115 ARG A C 1
ATOM 758 O O . ARG A 1 93 ? 13.782 72.224 12.283 1.00 18.95 115 ARG A O 1
ATOM 766 N N . ARG A 1 94 ? 11.672 72.858 11.901 1.00 16.25 116 ARG A N 1
ATOM 767 C CA . ARG A 1 94 ? 12.064 74.254 11.642 1.00 15.70 116 ARG A CA 1
ATOM 768 C C . ARG A 1 94 ? 12.511 74.899 12.940 1.00 16.15 116 ARG A C 1
ATOM 769 O O . ARG A 1 94 ? 13.296 75.868 12.916 1.00 17.33 116 ARG A O 1
ATOM 777 N N . THR A 1 95 ? 11.936 74.423 14.042 1.00 16.66 117 THR A N 1
ATOM 778 C CA . THR A 1 95 ? 12.076 75.091 15.349 1.00 17.40 117 THR A CA 1
ATOM 779 C C . THR A 1 95 ? 12.634 74.198 16.423 1.00 18.99 117 THR A C 1
ATOM 780 O O . THR A 1 95 ? 13.089 74.700 17.453 1.00 19.71 117 THR A O 1
ATOM 784 N N . LEU A 1 96 ? 12.574 72.882 16.204 1.00 18.66 118 LEU A N 1
ATOM 785 C CA . LEU A 1 96 ? 12.881 71.875 17.195 1.00 22.89 118 LEU A CA 1
ATOM 786 C C . LEU A 1 96 ? 11.965 71.955 18.408 1.00 22.31 118 LEU A C 1
ATOM 787 O O . LEU A 1 96 ? 12.348 71.542 19.527 1.00 25.48 118 LEU A O 1
ATOM 792 N N . SER A 1 97 ? 10.746 72.472 18.226 1.00 20.97 119 SER A N 1
ATOM 793 C CA . SER A 1 97 ? 9.792 72.501 19.314 1.00 21.32 119 SER A CA 1
ATOM 794 C C . SER A 1 97 ? 8.786 71.345 19.214 1.00 21.39 119 SER A C 1
ATOM 795 O O . SER A 1 97 ? 8.544 70.797 18.140 1.00 20.79 119 SER A O 1
ATOM 798 N N . ASN A 1 98 ? 8.285 70.902 20.361 1.00 20.24 120 ASN A N 1
ATOM 799 C CA . ASN A 1 98 ? 7.372 69.771 20.433 1.00 21.53 120 ASN A CA 1
ATOM 800 C C . ASN A 1 98 ? 5.972 70.277 20.111 1.00 21.53 120 ASN A C 1
ATOM 801 O O . ASN A 1 98 ? 5.381 71.072 20.875 1.00 23.58 120 ASN A O 1
ATOM 806 N N . ILE A 1 99 ? 5.430 69.806 18.986 1.00 20.00 121 ILE A N 1
ATOM 807 C CA . ILE A 1 99 ? 4.139 70.290 18.508 1.00 21.15 121 ILE A CA 1
ATOM 808 C C . ILE A 1 99 ? 2.993 69.313 18.752 1.00 21.17 121 ILE A C 1
ATOM 809 O O . ILE A 1 99 ? 1.810 69.711 18.732 1.00 22.81 121 ILE A O 1
ATOM 814 N N . LYS A 1 100 ? 3.319 68.048 18.955 1.00 22.49 122 LYS A N 1
ATOM 815 C CA . LYS A 1 100 ? 2.298 67.006 18.991 1.00 23.84 122 LYS A CA 1
ATOM 816 C C . LYS A 1 100 ? 2.893 65.777 19.637 1.00 24.11 122 LYS A C 1
ATOM 817 O O . LYS A 1 100 ? 4.113 65.633 19.648 1.00 24.79 122 LYS A O 1
ATOM 823 N N . ASN A 1 101 ? 2.049 64.941 20.247 1.00 23.31 123 ASN A N 1
ATOM 824 C CA . ASN A 1 101 ? 2.465 63.591 20.701 1.00 23.85 123 ASN A CA 1
ATOM 825 C C . ASN A 1 101 ? 1.576 62.541 20.080 1.00 24.40 123 ASN A C 1
ATOM 826 O O . ASN A 1 101 ? 0.515 62.858 19.521 1.00 24.39 123 ASN A O 1
ATOM 835 N N . PHE A 1 102 ? 2.024 61.286 20.110 1.00 23.75 124 PHE A N 1
ATOM 836 C CA . PHE A 1 102 ? 1.205 60.211 19.587 1.00 24.49 124 PHE A CA 1
ATOM 837 C C . PHE A 1 102 ? 1.378 58.954 20.432 1.00 24.20 124 PHE A C 1
ATOM 838 O O . PHE A 1 102 ? 2.229 58.929 21.330 1.00 22.94 124 PHE A O 1
ATOM 846 N N . THR A 1 103 ? 0.553 57.933 20.178 1.00 23.52 125 THR A N 1
ATOM 847 C CA . THR A 1 103 ? 0.762 56.595 20.782 1.00 23.85 125 THR A CA 1
ATOM 848 C C . THR A 1 103 ? 0.719 55.512 19.721 1.00 23.37 125 THR A C 1
ATOM 849 O O . THR A 1 103 ? -0.171 55.505 18.854 1.00 25.53 125 THR A O 1
ATOM 855 N N . HIS A 1 104 ? 1.655 54.578 19.809 1.00 22.17 126 HIS A N 1
ATOM 856 C CA . HIS A 1 104 ? 1.771 53.490 18.846 1.00 21.55 126 HIS A CA 1
ATOM 857 C C . HIS A 1 104 ? 1.533 52.182 19.562 1.00 21.15 126 HIS A C 1
ATOM 858 O O . HIS A 1 104 ? 1.400 52.166 20.790 1.00 21.39 126 HIS A O 1
ATOM 865 N N . GLN A 1 105 ? 1.476 51.091 18.796 1.00 21.03 127 GLN A N 1
ATOM 866 C CA . GLN A 1 105 ? 1.034 49.772 19.284 1.00 22.53 127 GLN A CA 1
ATOM 867 C C . GLN A 1 105 ? 2.198 48.763 19.319 1.00 21.24 127 GLN A C 1
ATOM 868 O O . GLN A 1 105 ? 1.965 47.555 19.298 1.00 21.16 127 GLN A O 1
ATOM 878 N N . MET A 1 106 ? 3.442 49.259 19.382 1.00 20.45 128 MET A N 1
ATOM 879 C CA . MET A 1 106 ? 4.595 48.340 19.522 1.00 19.73 128 MET A CA 1
ATOM 880 C C . MET A 1 106 ? 4.681 47.873 20.968 1.00 20.46 128 MET A C 1
ATOM 881 O O . MET A 1 106 ? 3.794 48.180 21.744 1.00 20.21 128 MET A O 1
ATOM 886 N N . LYS A 1 107 ? 5.705 47.090 21.311 1.00 19.00 129 LYS A N 1
ATOM 887 C CA . LYS A 1 107 ? 5.785 46.540 22.657 1.00 20.81 129 LYS A CA 1
ATOM 888 C C . LYS A 1 107 ? 6.833 47.309 23.470 1.00 19.43 129 LYS A C 1
ATOM 889 O O . LYS A 1 107 ? 7.092 46.984 24.660 1.00 20.17 129 LYS A O 1
ATOM 895 N N . ASP A 1 108 ? 7.396 48.325 22.825 1.00 19.40 130 ASP A N 1
ATOM 896 C CA . ASP A 1 108 ? 8.501 49.171 23.352 1.00 19.66 130 ASP A CA 1
ATOM 897 C C . ASP A 1 108 ? 8.723 50.236 22.269 1.00 19.99 130 ASP 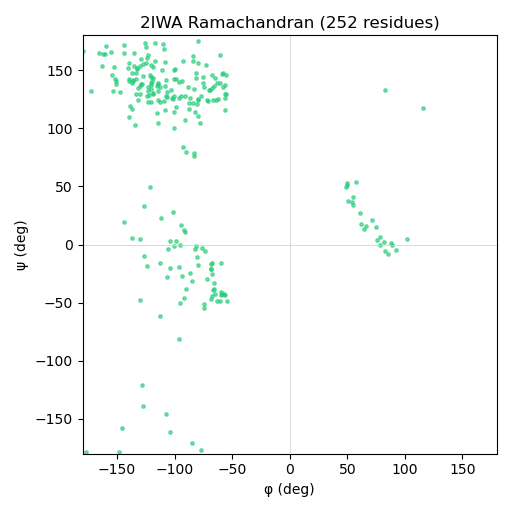A C 1
ATOM 898 O O . ASP A 1 108 ? 8.009 50.262 21.269 1.00 19.45 130 ASP A O 1
ATOM 903 N N . GLY A 1 109 ? 9.683 51.127 22.462 1.00 19.40 131 GLY A N 1
ATOM 904 C CA . GLY A 1 109 ? 9.988 52.128 21.422 1.00 19.57 131 GLY A CA 1
ATOM 905 C C . GLY A 1 109 ? 11.505 52.160 21.269 1.00 20.32 131 GLY A C 1
ATOM 906 O O . GLY A 1 109 ? 12.197 52.711 22.121 1.00 20.41 131 GLY A O 1
ATOM 907 N N . TRP A 1 110 ? 12.024 51.538 20.200 1.00 19.30 132 TRP A N 1
ATOM 908 C CA . TRP A 1 110 ? 13.473 51.546 19.988 1.00 19.40 132 TRP A CA 1
ATOM 909 C C . TRP A 1 110 ? 13.879 52.362 18.754 1.00 22.45 132 TRP A C 1
ATOM 910 O O . TRP A 1 110 ? 14.727 53.268 18.884 1.00 26.54 132 TRP A O 1
ATOM 921 N N . GLY A 1 111 ? 13.421 51.977 17.573 1.00 20.61 133 GLY A N 1
ATOM 922 C CA . GLY A 1 111 ? 13.885 52.654 16.336 1.00 20.05 133 GLY A CA 1
ATOM 923 C C . GLY A 1 111 ? 12.732 53.134 15.474 1.00 20.00 133 GLY A C 1
ATOM 924 O O . GLY A 1 111 ? 11.625 52.625 15.572 1.00 20.03 133 GLY A O 1
ATOM 925 N N . LEU A 1 112 ? 13.000 54.161 14.654 1.00 18.47 134 LEU A N 1
ATOM 926 C CA . LEU A 1 112 ? 12.059 54.659 13.662 1.00 19.14 134 LEU A CA 1
ATOM 927 C C . LEU A 1 112 ? 12.778 54.944 12.350 1.00 18.49 134 LEU A C 1
ATOM 928 O O . LEU A 1 112 ? 13.920 55.391 12.349 1.00 19.29 134 LEU A O 1
ATOM 933 N N . ALA A 1 113 ? 12.052 54.745 11.245 1.00 18.98 135 ALA A N 1
ATOM 934 C CA . ALA A 1 113 ? 12.480 55.191 9.914 1.00 19.01 135 ALA A CA 1
ATOM 935 C C . ALA A 1 113 ? 11.265 55.534 9.089 1.00 18.82 135 ALA A C 1
ATOM 936 O O . ALA A 1 113 ? 10.132 55.462 9.580 1.00 19.19 135 ALA A O 1
ATOM 938 N N . THR A 1 114 ? 11.476 55.939 7.832 1.00 18.18 136 THR A N 1
ATOM 939 C CA . THR A 1 114 ? 10.341 56.269 6.971 1.00 18.69 136 THR A CA 1
ATOM 940 C C . THR A 1 114 ? 10.750 56.082 5.517 1.00 18.41 136 THR A C 1
ATOM 941 O O . THR A 1 114 ? 11.909 56.328 5.142 1.00 18.88 136 THR A O 1
ATOM 945 N N . ASP A 1 115 ? 9.780 55.653 4.704 1.00 18.70 137 ASP A N 1
ATOM 946 C CA . ASP A 1 115 ? 9.932 55.686 3.252 1.00 21.25 137 ASP A CA 1
ATOM 947 C C . ASP A 1 115 ? 9.399 56.964 2.623 1.00 20.99 137 ASP A C 1
ATOM 948 O O . ASP A 1 115 ? 9.265 57.040 1.407 1.00 22.10 137 ASP A O 1
ATOM 953 N N . GLY A 1 116 ? 9.108 57.975 3.447 1.00 20.53 138 GLY A N 1
ATOM 954 C CA . GLY A 1 116 ? 8.542 59.238 2.949 1.00 20.52 138 GLY A CA 1
ATOM 955 C C . GLY A 1 116 ? 7.042 59.215 2.898 1.00 21.68 138 GLY A C 1
ATOM 956 O O . GLY A 1 116 ? 6.430 60.215 2.519 1.00 20.84 138 GLY A O 1
ATOM 957 N N . LYS A 1 117 ? 6.429 58.097 3.287 1.00 21.21 139 LYS A N 1
ATOM 958 C CA . LYS A 1 117 ? 4.958 57.990 3.285 1.00 21.84 139 LYS A CA 1
ATOM 959 C C . LYS A 1 117 ? 4.446 57.465 4.621 1.00 21.98 139 LYS A C 1
ATOM 960 O O . LYS A 1 117 ? 3.529 58.029 5.198 1.00 22.30 139 LYS A O 1
ATOM 966 N N . ILE A 1 118 ? 5.066 56.391 5.118 1.00 22.48 140 ILE A N 1
ATOM 967 C CA . ILE A 1 118 ? 4.651 55.810 6.392 1.00 23.30 140 ILE A CA 1
ATOM 968 C C . ILE A 1 118 ? 5.862 55.717 7.321 1.00 22.02 140 ILE A C 1
ATOM 969 O O . ILE A 1 118 ? 6.988 56.013 6.927 1.00 21.32 140 ILE A O 1
ATOM 974 N N . LEU A 1 119 ? 5.613 55.331 8.560 1.00 20.95 141 LEU A N 1
ATOM 975 C CA . LEU A 1 119 ? 6.674 55.145 9.540 1.00 21.16 141 LEU A CA 1
ATOM 976 C C . LEU A 1 119 ? 6.990 53.657 9.672 1.00 20.83 141 LEU A C 1
ATOM 977 O O . LEU A 1 119 ? 6.090 52.804 9.591 1.00 22.33 141 LEU A O 1
ATOM 982 N N . TYR A 1 120 ? 8.269 53.332 9.844 1.00 19.85 142 TYR A N 1
ATOM 983 C CA . TYR A 1 120 ? 8.693 51.995 10.274 1.00 20.48 142 TYR A CA 1
ATOM 984 C C . TYR A 1 120 ? 9.172 52.090 11.701 1.00 20.21 142 TYR A C 1
ATOM 985 O O . TYR A 1 120 ? 9.813 53.072 12.076 1.00 21.10 142 TYR A O 1
ATOM 994 N N . GLY A 1 121 ? 8.863 51.063 12.494 1.00 19.85 143 GLY A N 1
ATOM 995 C CA . GLY A 1 121 ? 9.267 51.064 13.893 1.00 19.75 143 GLY A CA 1
ATOM 996 C C . GLY A 1 121 ? 9.887 49.747 14.294 1.00 20.02 143 GLY A C 1
ATOM 997 O O . GLY A 1 121 ? 9.565 48.699 13.736 1.00 19.78 143 GLY A O 1
ATOM 998 N N . SER A 1 122 ? 10.792 49.816 15.269 1.00 18.81 144 SER A N 1
ATOM 999 C CA . SER A 1 122 ? 11.314 48.626 15.935 1.00 18.85 144 SER A CA 1
ATOM 1000 C C . SER A 1 122 ? 11.191 48.833 17.440 1.00 18.90 144 SER A C 1
ATOM 1001 O O . SER A 1 122 ? 11.074 49.972 17.932 1.00 18.77 144 SER A O 1
ATOM 1004 N N . ASP A 1 123 ? 11.213 47.724 18.156 1.00 18.54 145 ASP A N 1
ATOM 1005 C CA . ASP A 1 123 ? 10.995 47.766 19.613 1.00 19.62 145 ASP A CA 1
ATOM 1006 C C . ASP A 1 123 ? 11.846 46.740 20.341 1.00 19.29 145 ASP A C 1
ATOM 1007 O O . ASP A 1 123 ? 11.552 46.353 21.473 1.00 19.65 145 ASP A O 1
ATOM 1012 N N . GLY A 1 124 ? 12.902 46.278 19.652 1.00 18.88 146 GLY A N 1
ATOM 1013 C CA . GLY A 1 124 ? 13.799 45.289 20.268 1.00 20.04 146 GLY A CA 1
ATOM 1014 C C . GLY A 1 124 ? 13.359 43.860 20.119 1.00 18.72 146 GLY A C 1
ATOM 1015 O O . GLY A 1 124 ? 14.091 42.946 20.481 1.00 19.00 146 GLY A O 1
ATOM 1016 N N . THR A 1 125 ? 12.138 43.655 19.609 1.00 19.51 147 THR A N 1
ATOM 1017 C CA . THR A 1 125 ? 11.712 42.301 19.228 1.00 20.20 147 THR A CA 1
ATOM 1018 C C . THR A 1 125 ? 12.211 42.039 17.813 1.00 19.93 147 THR A C 1
ATOM 1019 O O . THR A 1 125 ? 13.010 42.832 17.263 1.00 20.29 147 THR A O 1
ATOM 1023 N N . SER A 1 126 ? 11.748 40.924 17.218 1.00 20.82 148 SER A N 1
ATOM 1024 C CA . SER A 1 126 ? 12.061 40.641 15.829 1.00 21.19 148 SER A CA 1
ATOM 1025 C C . SER A 1 126 ? 11.018 41.195 14.852 1.00 20.52 148 SER A C 1
ATOM 1026 O O . SER A 1 126 ? 11.079 40.895 13.664 1.00 20.92 148 SER A O 1
ATOM 1029 N N . ILE A 1 127 ? 10.102 42.037 15.338 1.00 20.22 149 ILE A N 1
ATOM 1030 C CA . ILE A 1 127 ? 9.077 42.619 14.457 1.00 20.52 149 ILE A CA 1
ATOM 1031 C C . ILE A 1 127 ? 9.513 43.973 13.942 1.00 20.38 149 ILE A C 1
ATOM 1032 O O . ILE A 1 127 ? 9.868 44.860 14.723 1.00 20.82 149 ILE A O 1
ATOM 1037 N N . LEU A 1 128 ? 9.450 44.129 12.619 1.00 20.35 150 LEU A N 1
ATOM 1038 C CA . LEU A 1 128 ? 9.580 45.445 11.992 1.00 20.09 150 LEU A CA 1
ATOM 1039 C C . LEU A 1 128 ? 8.146 45.912 11.690 1.00 19.87 150 LEU A C 1
ATOM 1040 O O . LEU A 1 128 ? 7.395 45.246 10.945 1.00 20.99 150 LEU A O 1
ATOM 1045 N N . TYR A 1 129 ? 7.745 47.030 12.288 1.00 19.76 151 TYR A N 1
ATOM 1046 C CA . TYR A 1 129 ? 6.353 47.493 12.189 1.00 21.12 151 TYR A CA 1
ATOM 1047 C C . TYR A 1 129 ? 6.189 48.559 11.140 1.00 21.21 151 TYR A C 1
ATOM 1048 O O . TYR A 1 129 ? 7.070 49.410 10.978 1.00 21.70 151 TYR A O 1
ATOM 1057 N N . GLU A 1 130 ? 5.062 48.513 10.422 1.00 21.56 152 GLU A N 1
ATOM 1058 C CA . GLU A 1 130 ? 4.644 49.639 9.583 1.00 22.70 152 GLU A CA 1
ATOM 1059 C C . GLU A 1 130 ? 3.554 50.379 10.324 1.00 22.54 152 GLU A C 1
ATOM 1060 O O . GLU A 1 130 ? 2.564 49.771 10.742 1.00 23.34 152 GLU A O 1
ATOM 1066 N N . ILE A 1 131 ? 3.741 51.675 10.500 1.00 22.36 153 ILE A N 1
ATOM 1067 C CA . ILE A 1 131 ? 2.846 52.492 11.306 1.00 23.21 153 ILE A CA 1
ATOM 1068 C C . ILE A 1 131 ? 2.275 53.646 10.474 1.00 23.22 153 ILE A C 1
ATOM 1069 O O . ILE A 1 131 ? 3.021 54.369 9.828 1.00 22.93 153 ILE A O 1
ATOM 1074 N N . ASP A 1 132 ? 0.951 53.794 10.483 1.00 23.07 154 ASP A N 1
ATOM 1075 C CA . ASP A 1 132 ? 0.287 54.873 9.772 1.00 23.39 154 ASP A CA 1
ATOM 1076 C C . ASP A 1 132 ? 0.547 56.194 10.504 1.00 24.41 154 ASP A C 1
ATOM 1077 O O . ASP A 1 132 ? 0.214 56.340 11.673 1.00 23.14 154 ASP A O 1
ATOM 1082 N N . PRO A 1 133 ? 1.096 57.197 9.806 1.00 24.58 155 PRO A N 1
ATOM 1083 C CA . PRO A 1 133 ? 1.354 58.485 10.481 1.00 25.10 155 PRO A CA 1
ATOM 1084 C C . PRO A 1 133 ? 0.135 59.381 10.727 1.00 25.23 155 PRO A C 1
ATOM 1085 O O . PRO A 1 133 ? 0.271 60.471 11.313 1.00 26.29 155 PRO A O 1
ATOM 1089 N N . HIS A 1 134 ? -1.051 58.986 10.273 1.00 24.01 156 HIS A N 1
ATOM 1090 C CA . HIS A 1 134 ? -2.226 59.782 10.586 1.00 23.25 156 HIS A CA 1
ATOM 1091 C C . HIS A 1 134 ? -2.906 59.195 11.817 1.00 23.96 156 HIS A C 1
ATOM 1092 O O . HIS A 1 134 ? -3.240 59.917 12.782 1.00 23.76 156 HIS A O 1
ATOM 1099 N N . THR A 1 135 ? -3.138 57.884 11.764 1.00 24.68 157 THR A N 1
ATOM 1100 C CA . THR A 1 135 ? -3.949 57.228 12.795 1.00 25.45 157 THR A CA 1
ATOM 1101 C C . THR A 1 135 ? -3.047 56.621 13.839 1.00 25.01 157 THR A C 1
ATOM 1102 O O . THR A 1 135 ? -3.496 56.337 14.944 1.00 26.59 157 THR A O 1
ATOM 1106 N N . PHE A 1 136 ? -1.778 56.406 13.496 1.00 25.05 158 PHE A N 1
ATOM 1107 C CA . PHE A 1 136 ? -0.808 55.683 14.342 1.00 26.37 158 PHE A CA 1
ATOM 1108 C C . PHE A 1 136 ? -1.182 54.219 14.635 1.00 26.30 158 PHE A C 1
ATOM 1109 O O . PHE A 1 136 ? -0.643 53.594 15.538 1.00 28.24 158 PHE A O 1
ATOM 1117 N N . LYS A 1 137 ? -2.084 53.684 13.827 1.00 26.01 159 LYS A N 1
ATOM 1118 C CA . LYS A 1 137 ? -2.419 52.270 13.835 1.00 26.39 159 LYS A CA 1
ATOM 1119 C C . LYS A 1 137 ? -1.361 51.510 13.064 1.00 26.05 159 LYS A C 1
ATOM 1120 O O . LYS A 1 137 ? -0.645 52.088 12.245 1.00 25.54 159 LYS A O 1
ATOM 1126 N N . LEU A 1 138 ? -1.213 50.217 13.363 1.00 26.32 160 LEU A N 1
ATOM 1127 C CA . LEU A 1 138 ? -0.327 49.352 12.595 1.00 25.62 160 LEU A CA 1
ATOM 1128 C C . LEU A 1 138 ? -0.947 49.035 11.263 1.00 26.51 160 LEU A C 1
ATOM 1129 O O . LEU A 1 138 ? -2.155 48.749 11.158 1.00 26.95 160 LEU A O 1
ATOM 1134 N N . ILE A 1 139 ? -0.113 49.128 10.241 1.00 24.86 161 ILE A N 1
ATOM 1135 C CA . ILE A 1 139 ? -0.484 48.756 8.889 1.00 26.52 161 ILE A CA 1
ATOM 1136 C C . ILE A 1 139 ? -0.096 47.300 8.692 1.00 26.33 161 ILE A C 1
ATOM 1137 O O . ILE A 1 139 ? -0.872 46.515 8.148 1.00 27.04 161 ILE A O 1
ATOM 1142 N N . LYS A 1 140 ? 1.112 46.941 9.115 1.00 26.54 162 LYS A N 1
ATOM 1143 C CA . LYS A 1 140 ? 1.520 45.544 9.087 1.00 26.78 162 LYS A CA 1
ATOM 1144 C C . LYS A 1 140 ? 2.697 45.270 10.013 1.00 25.63 162 LYS A C 1
ATOM 1145 O O . LYS A 1 140 ? 3.331 46.196 10.511 1.00 25.25 162 LYS A O 1
ATOM 1151 N N . LYS A 1 141 ? 2.904 43.990 10.289 1.00 24.49 163 LYS A N 1
ATOM 1152 C CA . LYS A 1 141 ? 4.010 43.526 11.146 1.00 24.57 163 LYS A CA 1
ATOM 1153 C C . LYS A 1 141 ? 4.820 42.541 10.347 1.00 23.75 163 LYS A C 1
ATOM 1154 O O . LYS A 1 141 ? 4.287 41.551 9.876 1.00 24.55 163 LYS A O 1
ATOM 1160 N N . HIS A 1 142 ? 6.110 42.810 10.184 1.00 22.24 164 HIS A N 1
ATOM 1161 C CA . HIS A 1 142 ? 7.007 41.868 9.518 1.00 22.16 164 HIS A CA 1
ATOM 1162 C C . HIS A 1 142 ? 7.808 41.120 10.567 1.00 22.69 164 HIS A C 1
ATOM 1163 O O . HIS A 1 142 ? 8.483 41.731 11.368 1.00 22.84 164 HIS A O 1
ATOM 1170 N N . ASN A 1 143 ? 7.766 39.800 10.552 1.00 22.70 165 ASN A N 1
ATOM 1171 C CA . ASN A 1 143 ? 8.598 39.019 11.456 1.00 24.13 165 ASN A CA 1
ATOM 1172 C C . ASN A 1 143 ? 9.921 38.700 10.787 1.00 23.81 165 ASN A C 1
ATOM 1173 O O . ASN A 1 143 ? 9.989 37.873 9.866 1.00 24.23 165 ASN A O 1
ATOM 1182 N N . VAL A 1 144 ? 10.982 39.358 11.240 1.00 21.99 166 VAL A N 1
ATOM 1183 C CA . VAL A 1 144 ? 12.287 39.263 10.597 1.00 21.77 166 VAL A CA 1
ATOM 1184 C C . VAL A 1 144 ? 13.045 38.032 11.080 1.00 21.76 166 VAL A C 1
ATOM 1185 O O . VAL A 1 144 ? 13.280 37.855 12.292 1.00 21.41 166 VAL A O 1
ATOM 1189 N N . LYS A 1 145 ? 13.405 37.180 10.132 1.00 22.10 167 LYS A N 1
ATOM 1190 C CA . LYS A 1 145 ? 14.088 35.914 10.433 1.00 23.04 167 LYS A CA 1
ATOM 1191 C C . LYS A 1 145 ? 15.326 35.744 9.567 1.00 23.03 167 LYS A C 1
ATOM 1192 O O . LYS A 1 145 ? 15.417 36.306 8.465 1.00 23.59 167 LYS A O 1
ATOM 1198 N N . TYR A 1 146 ? 16.281 34.978 10.078 1.00 22.42 168 TYR A N 1
ATOM 1199 C CA . TYR A 1 146 ? 17.498 34.652 9.356 1.00 23.31 168 TYR A CA 1
ATOM 1200 C C . TYR A 1 146 ? 17.786 33.189 9.619 1.00 23.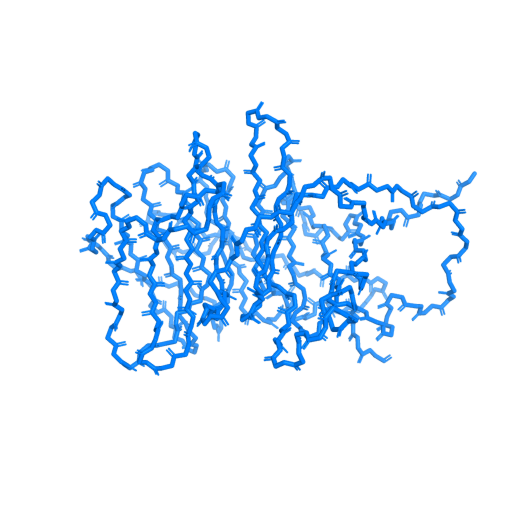35 168 TYR A C 1
ATOM 1201 O O . TYR A 1 146 ? 17.984 32.798 10.759 1.00 23.21 168 TYR A O 1
ATOM 1210 N N . ASN A 1 147 ? 17.820 32.383 8.565 1.00 25.01 169 ASN A N 1
ATOM 1211 C CA . ASN A 1 147 ? 18.056 30.939 8.726 1.00 26.82 169 ASN A CA 1
ATOM 1212 C C . ASN A 1 147 ? 17.116 30.326 9.768 1.00 27.12 169 ASN A C 1
ATOM 1213 O O . ASN A 1 147 ? 17.535 29.491 10.575 1.00 27.38 169 ASN A O 1
ATOM 1218 N N . GLY A 1 148 ? 15.878 30.810 9.772 1.00 27.29 170 GLY A N 1
ATOM 1219 C CA . GLY A 1 148 ? 14.836 30.294 10.665 1.00 28.18 170 GLY A CA 1
ATOM 1220 C C . GLY A 1 148 ? 14.844 30.860 12.082 1.00 27.71 170 GLY A C 1
ATOM 1221 O O . GLY A 1 148 ? 13.956 30.548 12.865 1.00 29.11 170 GLY A O 1
ATOM 1222 N N . HIS A 1 149 ? 15.852 31.664 12.413 1.00 26.02 171 HIS A N 1
ATOM 1223 C CA . HIS A 1 149 ? 15.951 32.280 13.729 1.00 25.18 171 HIS A CA 1
ATOM 1224 C C . HIS A 1 149 ? 15.315 33.668 13.710 1.00 24.13 171 HIS A C 1
ATOM 1225 O O . HIS A 1 149 ? 15.482 34.417 12.756 1.00 24.82 171 HIS A O 1
ATOM 1232 N N . ARG A 1 150 ? 14.610 34.017 14.772 1.00 23.46 172 ARG A N 1
ATOM 1233 C CA . ARG A 1 150 ? 14.108 35.377 14.903 1.00 24.35 172 ARG A CA 1
ATOM 1234 C C . ARG A 1 150 ? 15.280 36.321 15.083 1.00 23.12 172 ARG A C 1
ATOM 1235 O O . ARG A 1 150 ? 16.190 36.070 15.904 1.00 24.03 172 ARG A O 1
ATOM 1243 N N . VAL A 1 151 ? 15.241 37.432 14.349 1.00 22.15 173 VAL A N 1
ATOM 1244 C CA . VAL A 1 151 ? 16.273 38.467 14.473 1.00 22.26 173 VAL A CA 1
ATOM 1245 C C . VAL A 1 151 ? 15.786 39.499 15.494 1.00 21.04 173 VAL A C 1
ATOM 1246 O O . VAL A 1 151 ? 15.162 40.516 15.140 1.00 21.10 173 VAL A O 1
ATOM 1250 N N . ILE A 1 152 ? 16.015 39.193 16.778 1.00 21.10 174 ILE A N 1
ATOM 1251 C CA . ILE A 1 152 ? 15.583 40.129 17.822 1.00 21.12 174 ILE A CA 1
ATOM 1252 C C . ILE A 1 152 ? 16.566 41.290 17.978 1.00 19.75 174 ILE A C 1
ATOM 1253 O O . ILE A 1 152 ? 17.618 41.350 17.318 1.00 19.98 174 ILE A O 1
ATOM 1258 N N . ARG A 1 153 ? 16.209 42.241 18.837 1.00 18.83 175 ARG A N 1
ATOM 1259 C CA . ARG A 1 153 ? 17.117 43.361 19.134 1.00 19.46 175 ARG A CA 1
ATOM 1260 C C . ARG A 1 153 ? 17.252 44.366 17.961 1.00 18.20 175 ARG A C 1
ATOM 1261 O O . ARG A 1 153 ? 18.168 45.172 17.929 1.00 18.92 175 ARG A O 1
ATOM 1269 N N . LEU A 1 154 ? 16.276 44.363 17.058 1.00 18.30 176 LEU A N 1
ATOM 1270 C CA . LEU A 1 154 ? 16.200 45.426 16.015 1.00 19.26 176 LEU A CA 1
ATOM 1271 C C . LEU A 1 154 ? 16.158 46.782 16.702 1.00 18.70 176 LEU A C 1
ATOM 1272 O O . LEU A 1 154 ? 15.269 47.029 17.533 1.00 18.99 176 LEU A O 1
ATOM 1277 N N . ASN A 1 155 ? 17.067 47.669 16.314 1.00 18.19 177 ASN A N 1
ATOM 1278 C CA . ASN A 1 155 ? 17.212 48.903 17.067 1.00 19.69 177 ASN A CA 1
ATOM 1279 C C . ASN A 1 155 ? 17.150 50.133 16.147 1.00 19.11 177 ASN A C 1
ATOM 1280 O O . ASN A 1 155 ? 16.126 50.319 15.470 1.00 19.54 177 ASN A O 1
ATOM 1285 N N . GLU A 1 156 ? 18.192 50.974 16.099 1.00 19.36 178 GLU A N 1
ATOM 1286 C CA . GLU A 1 156 ? 18.050 52.214 15.278 1.00 19.21 178 GLU A CA 1
ATOM 1287 C C . GLU A 1 156 ? 17.848 51.826 13.821 1.00 19.62 178 GLU A C 1
ATOM 1288 O O . GLU A 1 156 ? 18.479 50.874 13.317 1.00 19.03 178 GLU A O 1
ATOM 1294 N N . LEU A 1 157 ? 16.951 52.530 13.135 1.00 19.13 179 LEU A N 1
ATOM 1295 C CA . LEU A 1 157 ? 16.571 52.163 11.774 1.00 19.95 179 LEU A CA 1
ATOM 1296 C C . LEU A 1 157 ? 16.947 53.248 10.800 1.00 19.36 179 LEU A C 1
ATOM 1297 O O . LEU A 1 157 ? 17.105 54.449 11.150 1.00 19.30 179 LEU A O 1
ATOM 1302 N N . GLU A 1 158 ? 17.072 52.842 9.534 1.00 18.18 180 GLU A N 1
ATOM 1303 C CA . GLU A 1 158 ? 17.172 53.833 8.442 1.00 19.03 180 GLU A CA 1
ATOM 1304 C C . GLU A 1 158 ? 16.655 53.206 7.172 1.00 19.20 180 GLU A C 1
ATOM 1305 O O . GLU A 1 158 ? 17.049 52.103 6.818 1.00 19.92 180 GLU A O 1
ATOM 1311 N N . TYR A 1 159 ? 15.793 53.933 6.472 1.00 19.14 181 TYR A N 1
ATOM 1312 C CA . TYR A 1 159 ? 15.281 53.462 5.185 1.00 19.66 181 TYR A CA 1
ATOM 1313 C C . TYR A 1 159 ? 16.252 53.896 4.076 1.00 19.83 181 TYR A C 1
ATOM 1314 O O . TYR A 1 159 ? 16.587 55.085 3.956 1.00 20.19 181 TYR A O 1
ATOM 1323 N N . ILE A 1 160 ? 16.693 52.917 3.282 1.00 19.58 182 ILE A N 1
ATOM 1324 C CA . ILE A 1 160 ? 17.661 53.179 2.204 1.00 20.52 182 ILE A CA 1
ATOM 1325 C C . ILE A 1 160 ? 17.243 52.354 0.989 1.00 21.51 182 ILE A C 1
ATOM 1326 O O . ILE A 1 160 ? 17.277 51.117 1.020 1.00 21.75 182 ILE A O 1
ATOM 1331 N N . ASN A 1 161 ? 16.766 53.043 -0.039 1.00 22.61 183 ASN A N 1
ATOM 1332 C CA . ASN A 1 161 ? 16.468 52.386 -1.330 1.00 24.38 183 ASN A CA 1
ATOM 1333 C C . ASN A 1 161 ? 15.620 51.128 -1.221 1.00 23.40 183 ASN A C 1
ATOM 1334 O O . ASN A 1 161 ? 16.014 50.065 -1.747 1.00 24.20 183 ASN A O 1
ATOM 1339 N N . GLY A 1 162 ? 14.485 51.203 -0.530 1.00 21.63 184 GLY A N 1
ATOM 1340 C CA . GLY A 1 162 ? 13.577 50.069 -0.484 1.00 22.88 184 GLY A CA 1
ATOM 1341 C C . GLY A 1 162 ? 13.865 49.070 0.616 1.00 22.36 184 GLY A C 1
ATOM 1342 O O . GLY A 1 162 ? 13.160 48.054 0.749 1.00 23.95 184 GLY A O 1
ATOM 1343 N N . GLU A 1 163 ? 14.890 49.358 1.409 1.00 20.87 185 GLU A N 1
ATOM 1344 C CA . GLU A 1 163 ? 15.275 48.499 2.532 1.00 20.39 185 GLU A CA 1
ATOM 1345 C C . GLU A 1 163 ? 15.201 49.278 3.803 1.00 19.60 185 G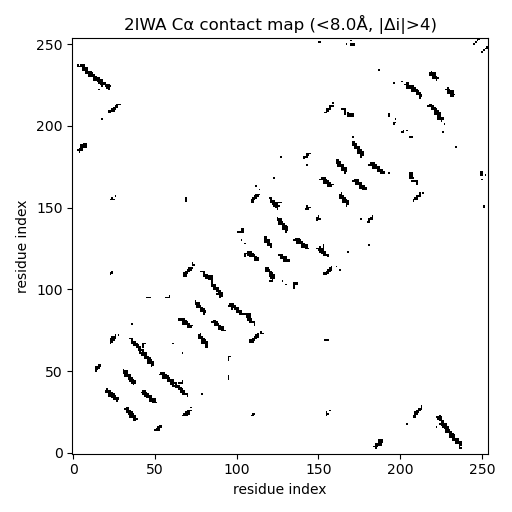LU A C 1
ATOM 1346 O O . GLU A 1 163 ? 15.368 50.505 3.797 1.00 19.92 185 GLU A O 1
ATOM 1352 N N . VAL A 1 164 ? 15.003 48.570 4.911 1.00 19.78 186 VAL A N 1
ATOM 1353 C CA . VAL A 1 164 ? 15.177 49.213 6.201 1.00 19.96 186 VAL A CA 1
ATOM 1354 C C . VAL A 1 164 ? 16.405 48.538 6.821 1.00 19.81 186 VAL A C 1
ATOM 1355 O O . VAL A 1 164 ? 16.454 47.308 6.957 1.00 20.59 186 VAL A O 1
ATOM 1359 N N . TRP A 1 165 ? 17.408 49.341 7.154 1.00 18.36 187 TRP A N 1
ATOM 1360 C CA . TRP A 1 165 ? 18.613 48.817 7.815 1.00 19.79 187 TRP A CA 1
ATOM 1361 C C . TRP A 1 165 ? 18.408 49.026 9.292 1.00 20.25 187 TRP A C 1
ATOM 1362 O O . TRP A 1 165 ? 17.898 50.067 9.711 1.00 20.44 187 TRP A O 1
ATOM 1373 N N . ALA A 1 166 ? 18.822 48.038 10.096 1.00 19.29 188 ALA A N 1
ATOM 1374 C CA . ALA A 1 166 ? 18.599 48.086 11.541 1.00 19.76 188 ALA A CA 1
ATOM 1375 C C . ALA A 1 166 ? 19.909 47.740 12.256 1.00 18.62 188 ALA A C 1
ATOM 1376 O O . ALA A 1 166 ? 20.451 46.642 12.042 1.00 19.87 188 ALA A O 1
ATOM 1378 N N . ASN A 1 167 ? 20.393 48.605 13.149 1.00 18.68 189 ASN A N 1
ATOM 1379 C CA . ASN A 1 167 ? 21.375 48.128 14.115 1.00 19.37 189 ASN A CA 1
ATOM 1380 C C . ASN A 1 167 ? 20.763 46.992 14.925 1.00 19.03 189 ASN A C 1
ATOM 1381 O O . ASN A 1 167 ? 19.548 47.001 15.218 1.00 20.34 189 ASN A O 1
ATOM 1386 N N . ILE A 1 168 ? 21.603 46.027 15.313 1.00 18.77 190 ILE A N 1
ATOM 1387 C CA . ILE A 1 168 ? 21.163 44.987 16.249 1.00 19.36 190 ILE A CA 1
ATOM 1388 C C . ILE A 1 168 ? 21.866 45.277 17.564 1.00 19.18 190 ILE A C 1
ATOM 1389 O O . ILE A 1 168 ? 23.091 45.241 17.646 1.00 20.14 190 ILE A O 1
ATOM 1394 N N . TRP A 1 169 ? 21.088 45.597 18.595 1.00 18.80 191 TRP A N 1
ATOM 1395 C CA . TRP A 1 169 ? 21.680 46.052 19.838 1.00 20.05 191 TRP A CA 1
ATOM 1396 C C . TRP A 1 169 ? 22.662 45.029 20.421 1.00 20.47 191 TRP A C 1
ATOM 1397 O O . TRP A 1 169 ? 22.375 43.834 20.498 1.00 20.11 191 TRP A O 1
ATOM 1408 N N . GLN A 1 170 ? 23.800 45.567 20.862 1.00 20.41 192 GLN A N 1
ATOM 1409 C CA . GLN A 1 170 ? 24.907 44.834 21.491 1.00 22.48 192 GLN A CA 1
ATOM 1410 C C . GLN A 1 170 ? 25.709 44.053 20.486 1.00 22.71 192 GLN A C 1
ATOM 1411 O O . GLN A 1 170 ? 26.492 43.150 20.879 1.00 25.04 192 GLN A O 1
ATOM 1417 N N . THR A 1 171 ? 25.526 44.357 19.199 1.00 20.44 193 THR A N 1
ATOM 1418 C CA . THR A 1 171 ? 26.367 43.750 18.178 1.00 20.57 193 THR A CA 1
ATOM 1419 C C . THR A 1 171 ? 27.009 44.853 17.348 1.00 20.57 193 THR A C 1
ATOM 1420 O O . THR A 1 171 ? 26.604 46.036 17.410 1.00 20.67 193 THR A O 1
ATOM 1424 N N . ASP A 1 172 ? 27.979 44.445 16.512 1.00 19.70 194 ASP A N 1
ATOM 1425 C CA . ASP A 1 172 ? 28.533 45.335 15.499 1.00 20.34 194 ASP A CA 1
ATOM 1426 C C . ASP A 1 172 ? 27.956 45.038 14.123 1.00 20.47 194 ASP A C 1
ATOM 1427 O O . ASP A 1 172 ? 28.616 45.258 13.106 1.00 21.74 194 ASP A O 1
ATOM 1432 N N . CYS A 1 173 ? 26.722 44.522 14.101 1.00 19.98 195 CYS A N 1
ATOM 1433 C CA . CYS A 1 173 ? 26.053 44.149 12.853 1.00 20.20 195 CYS A CA 1
ATOM 1434 C C . CYS A 1 173 ? 24.886 45.061 12.542 1.00 19.58 195 CYS A C 1
ATOM 1435 O O . CYS A 1 173 ? 24.220 45.593 13.451 1.00 20.60 195 CYS A O 1
ATOM 1438 N N . ILE A 1 174 ? 24.637 45.224 11.245 1.00 18.61 196 ILE A N 1
ATOM 1439 C CA . ILE A 1 174 ? 23.426 45.919 10.755 1.00 19.08 196 ILE A CA 1
ATOM 1440 C C . ILE A 1 174 ? 22.704 44.953 9.820 1.00 19.33 196 ILE A C 1
ATOM 1441 O O . ILE A 1 174 ? 23.313 44.377 8.913 1.00 19.72 196 ILE A O 1
ATOM 1446 N N . ALA A 1 175 ? 21.405 44.747 10.072 1.00 19.50 197 ALA A N 1
ATOM 1447 C CA . ALA A 1 175 ? 20.583 43.905 9.190 1.00 19.95 197 ALA A CA 1
ATOM 1448 C C . ALA A 1 175 ? 19.995 44.733 8.081 1.00 19.65 197 ALA A C 1
ATOM 1449 O O . ALA A 1 175 ? 19.469 45.821 8.343 1.00 20.03 197 ALA A O 1
ATOM 1451 N N . ARG A 1 176 ? 20.042 44.227 6.845 1.00 18.27 198 ARG A N 1
ATOM 1452 C CA . ARG A 1 176 ? 19.347 44.896 5.722 1.00 20.12 198 ARG A CA 1
ATOM 1453 C C . ARG A 1 176 ? 18.061 44.133 5.498 1.00 20.00 198 ARG A C 1
ATOM 1454 O O . ARG A 1 176 ? 18.083 42.947 5.178 1.00 19.26 198 ARG A O 1
ATOM 1462 N N . ILE A 1 177 ? 16.926 44.783 5.748 1.00 19.50 199 ILE A N 1
ATOM 1463 C CA . ILE A 1 177 ? 15.621 44.104 5.716 1.00 20.00 199 ILE A CA 1
ATOM 1464 C C . ILE A 1 177 ? 14.779 44.665 4.559 1.00 19.95 199 ILE A C 1
ATOM 1465 O O . ILE A 1 177 ? 14.727 45.893 4.313 1.00 20.42 199 ILE A O 1
ATOM 1470 N N . SER A 1 178 ? 14.083 43.775 3.841 1.00 20.65 200 SER A N 1
ATOM 1471 C CA . SER A 1 178 ? 13.134 44.257 2.819 1.00 22.15 200 SER A CA 1
ATOM 1472 C C . SER A 1 178 ? 11.980 45.045 3.448 1.00 23.31 200 SER A C 1
ATOM 1473 O O . SER A 1 178 ? 11.284 44.552 4.335 1.00 22.86 200 SER A O 1
ATOM 1476 N N . ALA A 1 179 ? 11.782 46.279 2.992 1.00 24.84 201 ALA A N 1
ATOM 1477 C CA . ALA A 1 179 ? 10.632 47.056 3.457 1.00 27.54 201 ALA A CA 1
ATOM 1478 C C . ALA A 1 179 ? 9.324 46.452 2.933 1.00 28.75 201 ALA A C 1
ATOM 1479 O O . ALA A 1 179 ? 8.246 46.710 3.504 1.00 30.25 201 ALA A O 1
ATOM 1481 N N . LYS A 1 180 ? 9.412 45.666 1.865 1.00 29.02 202 LYS A N 1
ATOM 1482 C CA . LYS A 1 180 ? 8.221 45.071 1.230 1.00 31.09 202 LYS A CA 1
ATOM 1483 C C . LYS A 1 180 ? 7.694 43.923 2.088 1.00 30.86 202 LYS A C 1
ATOM 1484 O O . LYS A 1 180 ? 6.485 43.862 2.393 1.00 30.67 202 LYS A O 1
ATOM 1490 N N . ASP A 1 181 ? 8.583 43.000 2.463 1.00 29.86 203 ASP A N 1
ATOM 1491 C CA . ASP A 1 181 ? 8.120 41.754 3.094 1.00 29.81 203 ASP A CA 1
ATOM 1492 C C . ASP A 1 181 ? 8.915 41.270 4.304 1.00 28.85 203 ASP A C 1
ATOM 1493 O O . ASP A 1 181 ? 8.673 40.178 4.824 1.00 29.40 203 ASP A O 1
ATOM 1498 N N . GLY A 1 182 ? 9.880 42.066 4.763 1.00 25.93 204 GLY A N 1
ATOM 1499 C CA . GLY A 1 182 ? 10.588 41.707 5.980 1.00 25.28 204 GLY A CA 1
ATOM 1500 C C . GLY A 1 182 ? 11.713 40.700 5.771 1.00 24.47 204 GLY A C 1
ATOM 1501 O O . GLY A 1 182 ? 12.330 40.255 6.729 1.00 24.27 204 GLY A O 1
ATOM 1502 N N . THR A 1 183 ? 11.942 40.297 4.515 1.00 23.65 205 THR A N 1
ATOM 1503 C CA . THR A 1 183 ? 13.010 39.371 4.185 1.00 24.03 205 THR A CA 1
ATOM 1504 C C . THR A 1 183 ? 14.351 39.923 4.671 1.00 22.82 205 THR A C 1
ATOM 1505 O O . THR A 1 183 ? 14.618 41.101 4.527 1.00 22.91 205 THR A O 1
ATOM 1509 N N . LEU A 1 184 ? 15.180 39.076 5.257 1.00 21.52 206 LEU A N 1
ATOM 1510 C CA . LEU A 1 184 ? 16.569 39.500 5.593 1.00 22.02 206 LEU A CA 1
ATOM 1511 C C . LEU A 1 184 ? 17.411 39.470 4.311 1.00 21.70 206 LEU A C 1
ATOM 1512 O O . LEU A 1 184 ? 17.749 38.381 3.815 1.00 24.37 206 LEU A O 1
ATOM 1517 N N . LEU A 1 185 ? 17.702 40.643 3.760 1.00 20.90 207 LEU A N 1
ATOM 1518 C CA . LEU A 1 185 ? 18.337 40.767 2.439 1.00 20.66 207 LEU A CA 1
ATOM 1519 C C . LEU A 1 185 ? 19.851 40.700 2.548 1.00 21.52 207 LEU A C 1
ATOM 1520 O O . LEU A 1 185 ? 20.518 40.356 1.574 1.00 22.20 207 LEU A O 1
ATOM 1525 N N . GLY A 1 186 ? 20.397 41.047 3.710 1.00 20.26 208 GLY A N 1
ATOM 1526 C CA . GLY A 1 186 ? 21.865 40.985 3.855 1.00 21.19 208 GLY A CA 1
ATOM 1527 C C . GLY A 1 186 ? 22.285 41.398 5.246 1.00 20.35 208 GLY A C 1
ATOM 1528 O O . GLY A 1 186 ? 21.490 41.969 6.004 1.00 19.79 208 GLY A O 1
ATOM 1529 N N . TRP A 1 187 ? 23.542 41.113 5.559 1.00 19.14 209 TRP A N 1
ATOM 1530 C CA . TRP A 1 187 ? 24.165 41.532 6.817 1.00 20.41 209 TRP A CA 1
ATOM 1531 C C . TRP A 1 187 ? 25.364 42.396 6.552 1.00 19.33 209 TRP A C 1
ATOM 1532 O O . TRP A 1 187 ? 26.197 42.071 5.695 1.00 19.96 209 TRP A O 1
ATOM 1543 N N . ILE A 1 188 ? 25.446 43.502 7.290 1.00 18.28 210 ILE A N 1
ATOM 1544 C CA . ILE A 1 188 ? 26.646 44.338 7.262 1.00 19.44 210 ILE A CA 1
ATOM 1545 C C . ILE A 1 188 ? 27.389 44.128 8.576 1.00 20.09 210 ILE A C 1
ATOM 1546 O O . ILE A 1 188 ? 26.790 44.185 9.646 1.00 19.24 210 ILE A O 1
ATOM 1551 N N . LEU A 1 189 ? 28.711 43.884 8.470 1.00 19.01 211 LEU A N 1
ATOM 1552 C CA . LEU A 1 189 ? 29.558 43.664 9.645 1.00 20.16 211 LEU A CA 1
ATOM 1553 C C . LEU A 1 189 ? 30.461 44.871 9.803 1.00 20.03 211 LEU A C 1
ATOM 1554 O O . LEU A 1 189 ? 31.214 45.215 8.860 1.00 20.51 211 LEU A O 1
ATOM 1559 N N . LEU A 1 190 ? 30.407 45.516 10.977 1.00 19.14 212 LEU A N 1
ATOM 1560 C CA . LEU A 1 190 ? 31.169 46.751 11.208 1.00 20.00 212 LEU A CA 1
ATOM 1561 C C . LEU A 1 190 ? 32.065 46.705 12.463 1.00 19.46 212 LEU A C 1
ATOM 1562 O O . LEU A 1 190 ? 32.300 47.748 13.050 1.00 19.85 212 LEU A O 1
ATOM 1567 N N . PRO A 1 191 ? 32.634 45.536 12.829 1.00 20.48 213 PRO A N 1
ATOM 1568 C CA . PRO A 1 191 ? 33.358 45.537 14.117 1.00 21.24 213 PRO A CA 1
ATOM 1569 C C . PRO A 1 191 ? 34.627 46.378 14.095 1.00 20.95 213 PRO A C 1
ATOM 1570 O O . PRO A 1 191 ? 35.139 46.791 15.164 1.00 20.68 213 PRO A O 1
ATOM 1574 N N . ASN A 1 192 ? 35.097 46.704 12.892 1.00 19.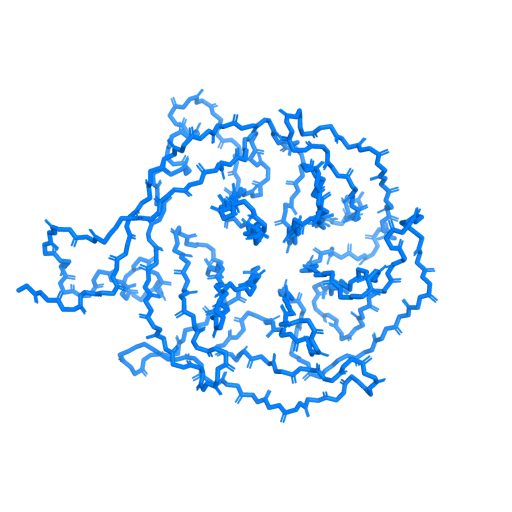93 214 ASN A N 1
ATOM 1575 C CA . ASN A 1 192 ? 36.313 47.505 12.782 1.00 20.88 214 ASN A CA 1
ATOM 1576 C C . ASN A 1 192 ? 36.120 48.932 13.279 1.00 20.03 214 ASN A C 1
ATOM 1577 O O . ASN A 1 192 ? 37.114 49.591 13.612 1.00 20.94 214 ASN A O 1
ATOM 1582 N N . LEU A 1 193 ? 34.870 49.408 13.324 1.00 19.89 215 LEU A N 1
ATOM 1583 C CA . LEU A 1 193 ? 34.668 50.791 13.718 1.00 19.97 215 LEU A CA 1
ATOM 1584 C C . LEU A 1 193 ? 34.867 50.962 15.210 1.00 19.22 215 LEU A C 1
ATOM 1585 O O . LEU A 1 193 ? 35.667 51.787 15.626 1.00 19.66 215 LEU A O 1
ATOM 1590 N N . ARG A 1 194 ? 34.152 50.193 16.034 1.00 19.54 216 ARG A N 1
ATOM 1591 C CA . ARG A 1 194 ? 34.398 50.261 17.486 1.00 20.42 216 ARG A CA 1
ATOM 1592 C C . ARG A 1 194 ? 35.841 49.895 17.852 1.00 19.41 216 ARG A C 1
ATOM 1593 O O . ARG A 1 194 ? 36.454 50.549 18.701 1.00 20.08 216 ARG A O 1
ATOM 1601 N N . LYS A 1 195 ? 36.376 48.870 17.188 1.00 20.23 217 LYS A N 1
ATOM 1602 C CA . LYS A 1 195 ? 37.740 48.433 17.498 1.00 19.97 217 LYS A CA 1
ATOM 1603 C C . LYS A 1 195 ? 38.700 49.584 17.257 1.00 20.13 217 LYS A C 1
ATOM 1604 O O . LYS A 1 195 ? 39.613 49.811 18.054 1.00 19.93 217 LYS A O 1
ATOM 1610 N N . LYS A 1 196 ? 38.521 50.294 16.142 1.00 20.07 218 LYS A N 1
ATOM 1611 C CA . LYS A 1 196 ? 39.411 51.436 15.843 1.00 21.42 218 LYS A CA 1
ATOM 1612 C C . LYS A 1 196 ? 39.375 52.493 16.949 1.00 20.57 218 LYS A C 1
ATOM 1613 O O . LYS A 1 196 ? 40.418 53.032 17.356 1.00 21.31 218 LYS A O 1
ATOM 1619 N N . LEU A 1 197 ? 38.173 52.784 17.449 1.00 20.12 219 LEU A N 1
ATOM 1620 C CA . LEU A 1 197 ? 38.044 53.774 18.521 1.00 20.33 219 LEU A CA 1
ATOM 1621 C C . LEU A 1 197 ? 38.684 53.275 19.819 1.00 20.57 219 LEU A C 1
ATOM 1622 O O . LEU A 1 197 ? 39.361 54.038 20.501 1.00 20.49 219 LEU A O 1
ATOM 1627 N N . ILE A 1 198 ? 38.433 52.010 20.181 1.00 19.77 220 ILE A N 1
ATOM 1628 C CA . ILE A 1 198 ? 39.112 51.422 21.352 1.00 20.97 220 ILE A CA 1
ATOM 1629 C C . ILE A 1 198 ? 40.648 51.516 21.215 1.00 21.19 220 ILE A C 1
ATOM 1630 O O . ILE A 1 198 ? 41.373 51.901 22.155 1.00 21.11 220 ILE A O 1
ATOM 1635 N N . ASP A 1 199 ? 41.132 51.210 20.014 1.00 20.99 221 ASP A N 1
ATOM 1636 C CA . ASP A 1 199 ? 42.585 51.195 19.755 1.00 21.55 221 ASP A CA 1
ATOM 1637 C C . ASP A 1 199 ? 43.182 52.603 19.822 1.00 21.96 221 ASP A C 1
ATOM 1638 O O . ASP A 1 199 ? 44.368 52.753 20.107 1.00 22.30 221 ASP A O 1
ATOM 1643 N N . GLU A 1 200 ? 42.358 53.626 19.563 1.00 23.47 222 GLU A N 1
ATOM 1644 C CA . GLU A 1 200 ? 42.781 55.037 19.657 1.00 25.04 222 GLU A CA 1
ATOM 1645 C C . GLU A 1 200 ? 42.723 55.540 21.084 1.00 25.31 222 GLU A C 1
ATOM 1646 O O . GLU A 1 200 ? 43.102 56.677 21.340 1.00 26.54 222 GLU A O 1
ATOM 1652 N N . GLY A 1 201 ? 42.250 54.703 22.005 1.00 24.99 223 GLY A N 1
ATOM 1653 C CA . GLY A 1 201 ? 42.295 55.012 23.434 1.00 25.66 223 GLY A CA 1
ATOM 1654 C C . GLY A 1 201 ? 40.984 55.476 24.021 1.00 25.54 223 GLY A C 1
ATOM 1655 O O . GLY A 1 201 ? 40.922 55.821 25.203 1.00 25.36 223 GLY A O 1
ATOM 1656 N N . PHE A 1 202 ? 39.925 55.451 23.216 1.00 25.92 224 PHE A N 1
ATOM 1657 C CA . PHE A 1 202 ? 38.589 55.794 23.703 1.00 26.86 224 PHE A CA 1
ATOM 1658 C C . PHE A 1 202 ? 37.900 54.612 24.393 1.00 28.69 224 PHE A C 1
ATOM 1659 O O . PHE A 1 202 ? 36.985 53.956 23.829 1.00 29.01 224 PHE A O 1
ATOM 1667 N N . ARG A 1 203 ? 38.290 54.366 25.631 1.00 30.32 225 ARG A N 1
ATOM 1668 C CA . ARG A 1 203 ? 37.900 53.134 26.305 1.00 32.48 225 ARG A CA 1
ATOM 1669 C C . ARG A 1 203 ? 36.483 53.124 26.890 1.00 33.00 225 ARG A C 1
ATOM 1670 O O . ARG A 1 203 ? 35.959 52.038 27.166 1.00 34.69 225 ARG A O 1
ATOM 1678 N N . ASP A 1 204 ? 35.879 54.299 27.056 1.00 31.21 226 ASP A N 1
ATOM 1679 C CA . ASP A 1 204 ? 34.591 54.408 27.744 1.00 31.56 226 ASP A CA 1
ATOM 1680 C C . ASP A 1 204 ? 33.377 54.399 26.811 1.00 29.76 226 ASP A C 1
ATOM 1681 O O . ASP A 1 204 ? 32.273 54.778 27.208 1.00 31.03 226 ASP A O 1
ATOM 1686 N N . ILE A 1 205 ? 33.575 53.965 25.580 1.00 26.61 227 ILE A N 1
ATOM 1687 C CA . ILE A 1 205 ? 32.504 54.076 24.595 1.00 24.32 227 ILE A CA 1
ATOM 1688 C C . ILE A 1 205 ? 31.550 52.894 24.731 1.00 22.81 227 ILE A C 1
ATOM 1689 O O . ILE A 1 205 ? 31.935 51.833 25.261 1.00 24.47 227 ILE A O 1
ATOM 1694 N N . ASP A 1 206 ? 30.325 53.084 24.247 1.00 21.13 228 ASP A N 1
ATOM 1695 C CA . ASP A 1 206 ? 29.287 52.059 24.346 1.00 21.48 228 ASP A CA 1
ATOM 1696 C C . ASP A 1 206 ? 29.119 51.511 22.921 1.00 20.99 228 ASP A C 1
ATOM 1697 O O . ASP A 1 206 ? 30.124 51.386 22.180 1.00 20.79 228 ASP A O 1
ATOM 1702 N N . VAL A 1 207 ? 27.908 51.137 22.537 1.00 20.11 229 VAL A N 1
ATOM 1703 C CA . VAL A 1 207 ? 27.762 50.251 21.374 1.00 20.58 229 VAL A CA 1
ATOM 1704 C C . VAL A 1 207 ? 27.552 50.996 20.059 1.00 19.51 229 VAL A C 1
ATOM 1705 O O . VAL A 1 207 ? 27.051 52.139 20.060 1.00 19.83 229 VAL A O 1
ATOM 1709 N N . LEU A 1 208 ? 27.860 50.341 18.931 1.00 19.18 230 LEU A N 1
ATOM 1710 C CA . LEU A 1 208 ? 27.474 50.858 17.624 1.00 19.13 230 LEU A CA 1
ATOM 1711 C C . LEU A 1 208 ? 25.954 51.067 17.569 1.00 19.27 230 LEU A C 1
ATOM 1712 O O . LEU A 1 208 ? 25.203 50.183 17.966 1.00 19.83 230 LEU A O 1
ATOM 1717 N N . ASN A 1 209 ? 25.529 52.271 17.141 1.00 18.81 231 ASN A N 1
ATOM 1718 C CA . ASN A 1 209 ? 24.095 52.564 16.991 1.00 19.88 231 ASN A CA 1
ATOM 1719 C C . ASN A 1 209 ? 23.930 53.899 16.339 1.00 19.61 231 ASN A C 1
ATOM 1720 O O . ASN A 1 209 ? 24.537 54.875 16.769 1.00 20.36 231 ASN A O 1
ATOM 1725 N N . GLY A 1 210 ? 23.071 53.928 15.323 1.00 19.43 232 GLY A N 1
ATOM 1726 C CA . GLY A 1 210 ? 22.766 55.175 14.611 1.00 19.89 232 GLY A CA 1
ATOM 1727 C C . GLY A 1 210 ? 23.223 55.072 13.174 1.00 19.44 232 GLY A C 1
ATOM 1728 O O . GLY A 1 210 ? 24.435 54.928 12.919 1.00 20.06 232 GLY A O 1
ATOM 1729 N N . ILE A 1 211 ? 22.265 55.152 12.260 1.00 18.83 233 ILE A N 1
ATOM 1730 C CA . ILE A 1 211 ? 22.491 55.024 10.822 1.00 19.96 233 ILE A CA 1
ATOM 1731 C C . ILE A 1 211 ? 21.739 56.152 10.161 1.00 19.47 233 ILE A C 1
ATOM 1732 O O . ILE A 1 211 ? 20.555 56.348 10.463 1.00 19.67 233 ILE A O 1
ATOM 1737 N N . ALA A 1 212 ? 22.416 56.896 9.285 1.00 19.40 234 ALA A N 1
ATOM 1738 C CA . ALA A 1 212 ? 21.724 57.995 8.571 1.00 19.81 234 ALA A CA 1
ATOM 1739 C C . ALA A 1 212 ? 22.139 57.961 7.114 1.00 20.29 234 ALA A C 1
ATOM 1740 O O . ALA A 1 212 ? 23.320 57.745 6.816 1.00 20.97 234 ALA A O 1
ATOM 1742 N N . TRP A 1 213 ? 21.182 58.183 6.214 1.00 19.29 235 TRP A N 1
ATOM 1743 C CA . TRP A 1 213 ? 21.410 58.118 4.773 1.00 20.17 235 TRP A CA 1
ATOM 1744 C C . TRP A 1 213 ? 21.127 59.443 4.125 1.00 19.99 235 TRP A C 1
ATOM 1745 O O . TRP A 1 213 ? 20.064 60.011 4.323 1.00 20.73 235 TRP A O 1
ATOM 1756 N N . ASP A 1 214 ? 22.093 59.887 3.323 1.00 19.91 236 ASP A N 1
ATOM 1757 C CA . ASP A 1 214 ? 21.972 61.077 2.492 1.00 20.93 236 ASP A CA 1
ATOM 1758 C C . ASP A 1 214 ? 21.661 60.602 1.087 1.00 21.74 236 ASP A C 1
ATOM 1759 O O . ASP A 1 214 ? 22.557 60.158 0.361 1.00 21.24 236 ASP A O 1
ATOM 1764 N N . GLN A 1 215 ? 20.386 60.679 0.721 1.00 23.39 237 GLN A N 1
ATOM 1765 C CA . GLN A 1 215 ? 19.926 60.166 -0.568 1.00 25.84 237 GLN A CA 1
ATOM 1766 C C . GLN A 1 215 ? 20.506 60.994 -1.726 1.00 25.51 237 GLN A C 1
ATOM 1767 O O . GLN A 1 215 ? 20.929 60.430 -2.748 1.00 26.60 237 GLN A O 1
ATOM 1773 N N . GLU A 1 216 ? 20.590 62.305 -1.542 1.00 25.05 238 GLU A N 1
ATOM 1774 C CA . GLU A 1 216 ? 21.082 63.192 -2.621 1.00 26.48 238 GLU A CA 1
ATOM 1775 C C . GLU A 1 216 ? 22.506 62.865 -3.045 1.00 25.87 238 GLU A C 1
ATOM 1776 O O . GLU A 1 216 ? 22.799 62.733 -4.253 1.00 26.33 238 GLU A O 1
ATOM 1782 N N . ASN A 1 217 ? 23.397 62.726 -2.061 1.00 24.76 239 ASN A N 1
ATOM 1783 C CA . ASN A 1 217 ? 24.824 62.478 -2.341 1.00 24.18 239 ASN A CA 1
ATOM 1784 C C . ASN A 1 217 ? 25.247 61.025 -2.200 1.00 23.45 239 ASN A C 1
ATOM 1785 O O . ASN A 1 217 ? 26.417 60.697 -2.436 1.00 23.73 239 ASN A O 1
ATOM 1790 N N . LYS A 1 218 ? 24.297 60.167 -1.824 1.00 23.21 240 LYS A N 1
ATOM 1791 C CA . LYS A 1 218 ? 24.554 58.731 -1.618 1.00 23.74 240 LYS A CA 1
ATOM 1792 C C . LYS A 1 218 ? 25.641 58.496 -0.581 1.00 23.62 240 LYS A C 1
ATOM 1793 O O . LYS A 1 218 ? 26.646 57.809 -0.841 1.00 23.44 240 LYS A O 1
ATOM 1799 N N . ARG A 1 219 ? 25.456 59.089 0.595 1.00 20.44 241 ARG A N 1
ATOM 1800 C CA . ARG A 1 219 ? 26.386 58.876 1.708 1.00 21.26 241 ARG A CA 1
ATOM 1801 C C . ARG A 1 219 ? 25.703 58.168 2.858 1.00 20.89 241 ARG A C 1
ATOM 1802 O O . ARG A 1 219 ? 24.568 58.510 3.220 1.00 21.42 241 ARG A O 1
ATOM 1810 N N . ILE A 1 220 ? 26.415 57.184 3.428 1.00 20.36 242 ILE A N 1
ATOM 1811 C CA . ILE A 1 220 ? 25.983 56.440 4.610 1.00 20.97 242 ILE A CA 1
ATOM 1812 C C . ILE A 1 220 ? 26.797 56.875 5.810 1.00 19.91 242 ILE A C 1
ATOM 1813 O O . ILE A 1 220 ? 28.042 56.836 5.756 1.00 20.01 242 ILE A O 1
ATOM 1818 N N . PHE A 1 221 ? 26.116 57.257 6.893 1.00 19.89 243 PHE A N 1
ATOM 1819 C CA . PHE A 1 221 ? 26.805 57.698 8.110 1.00 20.26 243 PHE A CA 1
ATOM 1820 C C . PHE A 1 221 ? 26.394 56.783 9.239 1.00 20.52 243 PHE A C 1
ATOM 1821 O O . PHE A 1 221 ? 25.218 56.427 9.388 1.00 20.70 243 PHE A O 1
ATOM 1829 N N . VAL A 1 222 ? 27.374 56.385 10.046 1.00 19.65 244 VAL A N 1
ATOM 1830 C CA . VAL A 1 222 ? 27.066 55.622 11.262 1.00 19.92 244 VAL A CA 1
ATOM 1831 C C . VAL A 1 222 ? 27.871 56.146 12.452 1.00 19.80 244 VAL A C 1
ATOM 1832 O O . VAL A 1 222 ? 28.943 56.720 12.292 1.00 19.77 244 VAL A O 1
ATOM 1836 N N . THR A 1 223 ? 27.320 55.952 13.651 1.00 19.36 245 THR A N 1
ATOM 1837 C CA . THR A 1 223 ? 28.067 56.276 14.875 1.00 19.29 245 THR A CA 1
ATOM 1838 C C . THR A 1 223 ? 27.695 55.282 15.990 1.00 19.72 245 THR A C 1
ATOM 1839 O O . THR A 1 223 ? 27.250 54.162 15.706 1.00 19.51 245 THR A O 1
ATOM 1843 N N . GLY A 1 224 ? 27.901 55.660 17.244 1.00 19.42 246 GLY A N 1
ATOM 1844 C CA . GLY A 1 224 ? 27.587 54.756 18.354 1.00 20.12 246 GLY A CA 1
ATOM 1845 C C . GLY A 1 224 ? 27.438 55.580 19.611 1.00 19.79 246 GLY A C 1
ATOM 1846 O O . GLY A 1 224 ? 27.738 56.801 19.653 1.00 20.29 246 GLY A O 1
ATOM 1847 N N . LYS A 1 225 ? 26.961 54.894 20.641 1.00 18.47 247 LYS A N 1
ATOM 1848 C CA . LYS A 1 225 ? 26.624 55.572 21.899 1.00 18.16 247 LYS A CA 1
ATOM 1849 C C . LYS A 1 225 ? 27.887 56.008 22.614 1.00 19.22 247 LYS A C 1
ATOM 1850 O O . LYS A 1 225 ? 28.747 55.180 22.918 1.00 20.35 247 LYS A O 1
ATOM 1856 N N . LEU A 1 226 ? 27.982 57.318 22.896 1.00 19.40 248 LEU A N 1
ATOM 1857 C CA . LEU A 1 226 ? 29.152 57.915 23.521 1.00 19.68 248 LEU A CA 1
ATOM 1858 C C . LEU A 1 226 ? 30.399 57.864 22.630 1.00 19.67 248 LEU A C 1
ATOM 1859 O O . LEU A 1 226 ? 31.524 58.024 23.121 1.00 21.03 248 LEU A O 1
ATOM 1864 N N . TRP A 1 227 ? 30.206 57.608 21.329 1.00 19.51 249 TRP A N 1
ATOM 1865 C CA . TRP A 1 227 ? 31.372 57.568 20.411 1.00 20.16 249 TRP A CA 1
ATOM 1866 C C . TRP A 1 227 ? 31.847 58.976 20.117 1.00 19.71 249 TRP A C 1
ATOM 1867 O O . TRP A 1 227 ? 31.028 59.881 19.918 1.00 20.90 249 TRP A O 1
ATOM 1878 N N . PRO A 1 228 ? 33.166 59.187 20.092 1.00 19.94 250 PRO A N 1
ATOM 1879 C CA . PRO A 1 228 ? 33.689 60.508 19.780 1.00 20.63 250 PRO A CA 1
ATOM 1880 C C . PRO A 1 228 ? 33.748 60.831 18.297 1.00 20.70 250 PRO A C 1
ATOM 1881 O O . PRO A 1 228 ? 34.183 61.926 17.925 1.00 21.43 250 PRO A O 1
ATOM 1885 N N . LYS A 1 229 ? 33.348 59.878 17.456 1.00 20.71 251 LYS A N 1
ATOM 1886 C CA . LYS A 1 229 ? 33.408 60.060 16.013 1.00 20.93 251 LYS A CA 1
ATOM 1887 C C . LYS A 1 229 ? 32.175 59.467 15.362 1.00 20.23 251 LYS A C 1
ATOM 1888 O O . LYS A 1 229 ? 31.546 58.556 15.913 1.00 20.50 251 LYS A O 1
ATOM 1894 N N . LEU A 1 230 ? 31.830 60.053 14.228 1.00 20.25 252 LEU A N 1
ATOM 1895 C CA . LEU A 1 230 ? 30.781 59.550 13.323 1.00 20.83 252 LEU A CA 1
ATOM 1896 C C . LEU A 1 230 ? 31.489 59.290 12.001 1.00 21.32 252 LEU A C 1
ATOM 1897 O O . LEU A 1 230 ? 32.376 60.086 11.579 1.00 21.50 252 LEU A O 1
ATOM 1902 N N . PHE A 1 231 ? 31.137 58.164 11.363 1.00 20.19 253 PHE A N 1
ATOM 1903 C CA . PHE A 1 231 ? 31.874 57.717 10.170 1.00 20.84 253 PHE 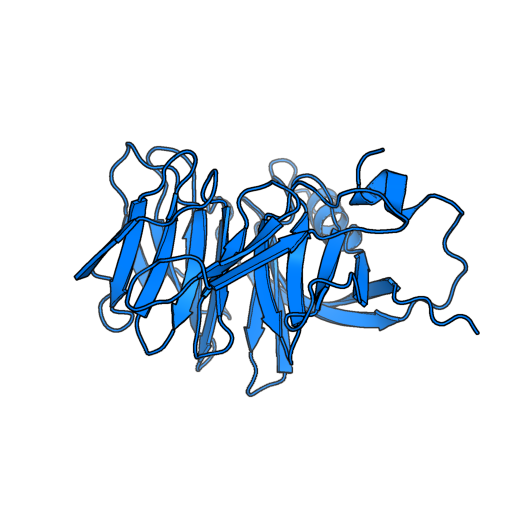A CA 1
ATOM 1904 C C . PHE A 1 231 ? 30.996 57.751 8.948 1.00 20.88 253 PHE A C 1
ATOM 1905 O O . PHE A 1 231 ? 29.839 57.325 9.000 1.00 22.02 253 PHE A O 1
ATOM 1913 N N . GLU A 1 232 ? 31.573 58.201 7.835 1.00 20.01 254 GLU A N 1
ATOM 1914 C CA . GLU A 1 232 ? 30.978 57.975 6.516 1.00 19.93 254 GLU A CA 1
ATOM 1915 C C . GLU A 1 232 ? 31.589 56.665 6.008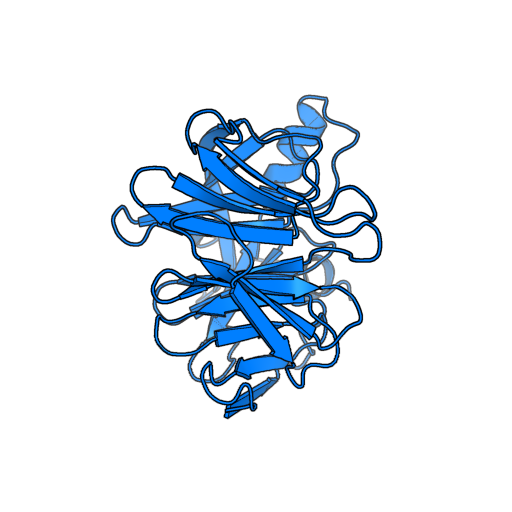 1.00 20.02 254 GLU A C 1
ATOM 1916 O O . GLU A 1 232 ? 32.821 56.533 5.961 1.00 20.14 254 GLU A O 1
ATOM 1922 N N . ILE A 1 233 ? 30.742 55.726 5.602 1.00 19.48 255 ILE A N 1
ATOM 1923 C CA . ILE A 1 233 ? 31.214 54.375 5.235 1.00 20.68 255 ILE A CA 1
ATOM 1924 C C . ILE A 1 233 ? 30.802 53.957 3.851 1.00 19.90 255 ILE A C 1
ATOM 1925 O O . ILE A 1 233 ? 29.808 54.451 3.300 1.00 20.89 255 ILE A O 1
ATOM 1930 N N . LYS A 1 234 ? 31.572 53.033 3.290 1.00 20.01 256 LYS A N 1
ATOM 1931 C CA . LYS A 1 234 ? 31.256 52.417 2.007 1.00 20.11 256 LYS A CA 1
ATOM 1932 C C . LYS A 1 234 ? 31.186 50.916 2.240 1.00 20.14 256 LYS A C 1
ATOM 1933 O O . LYS A 1 234 ? 32.067 50.356 2.909 1.00 20.31 256 LYS A O 1
ATOM 1939 N N . LEU A 1 235 ? 30.116 50.284 1.738 1.00 19.50 257 LEU A N 1
ATOM 1940 C CA . LEU A 1 235 ? 29.975 48.812 1.839 1.00 19.60 257 LEU A CA 1
ATOM 1941 C C . LEU A 1 235 ? 30.759 48.118 0.754 1.00 19.55 257 LEU A C 1
ATOM 1942 O O . LEU A 1 235 ? 30.813 48.563 -0.388 1.00 20.11 257 LEU A O 1
ATOM 1947 N N . HIS A 1 236 ? 31.335 46.978 1.138 1.00 17.90 258 HIS A N 1
ATOM 1948 C CA . HIS A 1 236 ? 32.010 46.114 0.187 1.00 18.27 258 HIS A CA 1
ATOM 1949 C C . HIS A 1 236 ? 31.508 44.704 0.365 1.00 17.40 258 HIS A C 1
ATOM 1950 O O . HIS A 1 236 ? 31.504 44.181 1.488 1.00 18.75 258 HIS A O 1
ATOM 1957 N N . LEU A 1 237 ? 31.111 44.061 -0.724 1.00 17.20 259 LEU A N 1
ATOM 1958 C CA . LEU A 1 237 ? 30.651 42.668 -0.626 1.00 18.56 259 LEU A CA 1
ATOM 1959 C C . LEU A 1 237 ? 31.848 41.805 -0.213 1.00 17.22 259 LEU A C 1
ATOM 1960 O O . LEU A 1 237 ? 32.951 41.968 -0.752 1.00 18.23 259 LEU A O 1
ATOM 1965 N N . VAL A 1 238 ? 31.633 40.882 0.717 1.00 16.70 260 VAL A N 1
ATOM 1966 C CA . VAL A 1 238 ? 32.743 40.009 1.169 1.00 17.08 260 VAL A CA 1
ATOM 1967 C C . VAL A 1 238 ? 33.302 39.204 0.029 1.00 16.96 260 VAL A C 1
ATOM 1968 O O . VAL A 1 238 ? 32.555 38.711 -0.842 1.00 16.78 260 VAL A O 1
ATOM 1972 N N . ARG A 1 239 ? 34.643 39.079 0.007 1.00 15.14 261 ARG A N 1
ATOM 1973 C CA . ARG A 1 239 ? 35.338 38.233 -0.925 1.00 16.38 261 ARG A CA 1
ATOM 1974 C C . ARG A 1 239 ? 36.179 37.198 -0.141 1.00 15.16 261 ARG A C 1
ATOM 1975 O O . ARG A 1 239 ? 37.364 37.006 -0.354 1.00 15.86 261 ARG A O 1
ATOM 1989 N N . HIS A 1 240 ? 35.501 36.557 0.812 1.00 15.99 262 HIS A N 1
ATOM 1990 C CA . HIS A 1 240 ? 36.112 35.469 1.566 1.00 17.75 262 HIS A CA 1
ATOM 1991 C C . HIS A 1 240 ? 34.967 34.597 2.082 1.00 17.10 262 HIS A C 1
ATOM 1992 O O . HIS A 1 240 ? 33.804 34.992 2.068 1.00 18.14 262 HIS A O 1
ATOM 1999 N N . ARG A 1 241 ? 35.329 33.402 2.538 1.00 19.92 263 ARG A N 1
ATOM 2000 C CA . ARG A 1 241 ? 34.359 32.466 3.076 1.00 20.47 263 ARG A CA 1
ATOM 2001 C C . ARG A 1 241 ? 33.945 32.868 4.472 1.00 22.28 263 ARG A C 1
ATOM 2002 O O . ARG A 1 241 ? 34.813 33.047 5.320 1.00 23.00 263 ARG A O 1
ATOM 2010 N N . ILE A 1 242 ? 32.635 32.970 4.682 1.00 23.44 264 ILE A N 1
ATOM 2011 C CA . ILE A 1 242 ? 32.084 33.289 6.009 1.00 25.25 264 ILE A CA 1
ATOM 2012 C C . ILE A 1 242 ? 31.944 31.909 6.700 1.00 25.39 264 ILE A C 1
ATOM 2013 O O . ILE A 1 242 ? 31.238 31.052 6.188 1.00 25.90 264 ILE A O 1
ATOM 2018 N N . PRO A 1 243 ? 32.600 31.721 7.851 1.00 25.36 265 PRO A N 1
ATOM 2019 C CA . PRO A 1 243 ? 32.503 30.426 8.572 1.00 26.11 265 PRO A CA 1
ATOM 2020 C C . PRO A 1 243 ? 31.055 30.084 8.920 1.00 26.71 265 PRO A C 1
ATOM 2021 O O . PRO A 1 243 ? 30.245 30.977 9.188 1.00 25.46 265 PRO A O 1
ATOM 2025 N N . ASP A 1 244 ? 30.745 28.789 8.923 1.00 27.19 266 ASP A N 1
ATOM 2026 C CA . ASP A 1 244 ? 29.415 28.317 9.290 1.00 28.24 266 ASP A CA 1
ATOM 2027 C C . ASP A 1 244 ? 29.057 28.847 10.661 1.00 26.67 266 ASP A C 1
ATOM 2028 O O . ASP A 1 244 ? 29.874 28.771 11.580 1.00 26.78 266 ASP A O 1
ATOM 2033 N N . GLY A 1 245 ? 27.873 29.452 10.757 1.00 27.45 267 GLY A N 1
ATOM 2034 C CA . GLY A 1 245 ? 27.377 29.932 12.041 1.00 26.49 267 GLY A CA 1
ATOM 2035 C C . GLY A 1 245 ? 27.965 31.244 12.536 1.00 26.27 267 GLY A C 1
ATOM 2036 O O . GLY A 1 245 ? 27.675 31.678 13.664 1.00 25.17 267 GLY A O 1
ATOM 2037 N N . TYR A 1 246 ? 28.773 31.902 11.697 1.00 25.16 268 TYR A N 1
ATOM 2038 C CA . TYR A 1 246 ? 29.404 33.135 12.101 1.00 25.23 268 TYR A CA 1
ATOM 2039 C C . TYR A 1 246 ? 28.355 34.226 12.389 1.00 23.51 268 TYR A C 1
ATOM 2040 O O . TYR A 1 246 ? 28.404 34.890 13.432 1.00 22.76 268 TYR A O 1
ATOM 2049 N N . ILE A 1 247 ? 27.407 34.398 11.473 1.00 23.31 269 ILE A N 1
ATOM 2050 C CA . ILE A 1 247 ? 26.389 35.445 11.651 1.00 22.64 269 ILE A CA 1
ATOM 2051 C C . ILE A 1 247 ? 25.524 35.114 12.879 1.00 22.96 269 ILE A C 1
ATOM 2052 O O . ILE A 1 247 ? 25.205 35.987 13.693 1.00 21.81 269 ILE A O 1
ATOM 2057 N N . GLU A 1 248 ? 25.146 33.849 13.024 1.00 22.39 270 GLU A N 1
ATOM 2058 C CA . GLU A 1 248 ? 24.362 33.443 14.195 1.00 24.32 270 GLU A CA 1
ATOM 2059 C C . GLU A 1 248 ? 25.095 33.783 15.497 1.00 24.50 270 GLU A C 1
ATOM 2060 O O . GLU A 1 248 ? 24.484 34.307 16.435 1.00 24.04 270 GLU A O 1
ATOM 2066 N N . ARG A 1 249 ? 26.400 33.536 15.558 1.00 24.07 271 ARG A N 1
ATOM 2067 C CA . ARG A 1 249 ? 27.184 33.863 16.760 1.00 26.26 271 ARG A CA 1
ATOM 2068 C C . ARG A 1 249 ? 27.348 35.344 17.025 1.00 26.54 271 ARG A C 1
ATOM 2069 O O . ARG A 1 249 ? 27.150 35.813 18.146 1.00 26.97 271 ARG A O 1
ATOM 2077 N N . HIS A 1 250 ? 27.704 36.097 15.993 1.00 25.35 272 HIS A N 1
ATOM 2078 C CA . HIS A 1 250 ? 28.102 37.476 16.194 1.00 26.29 272 HIS A CA 1
ATOM 2079 C C . HIS A 1 250 ? 27.012 38.476 16.042 1.00 25.53 272 HIS A C 1
ATOM 2080 O O . HIS A 1 250 ? 27.092 39.567 16.628 1.00 25.79 272 HIS A O 1
ATOM 2087 N N . CYS A 1 251 ? 25.997 38.137 15.245 1.00 23.92 273 CYS A N 1
ATOM 2088 C CA . CYS A 1 251 ? 24.903 39.073 14.999 1.00 24.17 273 CYS A CA 1
ATOM 2089 C C . CYS A 1 251 ? 23.632 38.669 15.711 1.00 25.16 273 CYS A C 1
ATOM 2090 O O . CYS A 1 251 ? 22.825 39.538 16.015 1.00 25.77 273 CYS A O 1
ATOM 2093 N N . LEU A 1 252 ? 23.442 37.378 15.961 1.00 24.30 274 LEU A N 1
ATOM 2094 C CA . LEU A 1 252 ? 22.245 36.927 16.682 1.00 25.45 274 LEU A CA 1
ATOM 2095 C C . LEU A 1 252 ? 22.562 36.523 18.119 1.00 28.38 274 LEU A C 1
ATOM 2096 O O . LEU A 1 252 ? 21.643 36.154 18.869 1.00 29.72 274 LEU A O 1
ATOM 2101 N N . ASN A 1 253 ? 23.845 36.555 18.481 1.00 29.76 275 ASN A N 1
ATOM 2102 C CA . ASN A 1 253 ? 24.295 36.217 19.826 1.00 33.43 275 ASN A CA 1
ATOM 2103 C C . ASN A 1 253 ? 23.817 34.828 20.266 1.00 34.36 275 ASN A C 1
ATOM 2104 O O . ASN A 1 253 ? 23.395 34.615 21.430 1.00 35.20 275 ASN A O 1
ATOM 2109 N N . LEU A 1 254 ? 23.868 33.882 19.332 1.00 34.62 276 LEU A N 1
ATOM 2110 C CA . LEU A 1 254 ? 23.470 32.507 19.639 1.00 35.57 276 LEU A CA 1
ATOM 2111 C C . LEU A 1 254 ? 24.706 31.683 19.992 1.00 36.41 276 LEU A C 1
ATOM 2112 O O . LEU A 1 254 ? 25.635 31.593 19.189 1.00 37.46 276 LEU A O 1
#

Secondary structure (DSSP, 8-state):
-----EEEEEEEEEEE--TT--EEEEEE-STTEEEEEE-STTT-EEEEEETTT--EEEEEEPPTT--EEEEEEETTEEEEEETT-SEEEEEETTTTEEEEEEE--SSS--EEEE-SSSEEEE-SSSEEEEE-TTT--EEEEEE-EETTEE---EEEEEEETTEEEEEETTSSEEEEEETTT--EEEEEE-HHHHHHHHHTT-TT---EEEEEEETTTTEEEEEETT-SEEEEEEEEE--SPPPTTHHHHHHS--

Nearest PDB structures (foldseek):
  2faw-assembly2_B  TM=9.922E-01  e=9.755E-50  Carica papaya
  3nom-assembly2_B  TM=9.582E-01  e=1.521E-28  Zymomonas mobilis subsp. mobilis ATCC 10988
  3mbr-assembly1_X  TM=9.031E-01  e=7.625E-27  Xanthomonas campestris pv. campestris
  3nok-assembly2_B  TM=9.386E-01  e=3.635E-24  Myxococcus xanthus
  7tt1-assembly1_B  TM=4.462E-01  e=2.248E-07  Escherichia coli